Protein AF-A0A351KD72-F1 (afdb_monomer)

Radius of gyration: 19.81 Å; Cα contacts (8 Å, |Δi|>4): 279; chains: 1; bounding box: 41×51×51 Å

Sequence (195 aa):
MNIINYDEAKLPTLNAETLDMDKIVIEDNLIQIPFTDKLVSGLNMNDVNLLLNLKIIAVDSTVKVNKHIYFEVFYNDSPLHPLEFDLMKMSQDGMISESLEIKLSDSEYKFIKPLIESRFGFYDNILTIRSEVAQSMLNVIPYTILQKMHLHSEDMIYGRYRASWVNDDNSKCVLCKVDDINDKMSPTRIVTFGF

Secondary structure (DSSP, 8-state):
------TT--PPP-STTTB-GGG-EE-SSEEEEEBPHHHHTSHHHHHHHHHHHHT-S---S-----S-EEEEEEE-S-SS--EEEEEEEE-TTS-EEEEEE----HHHHHHHHHHHHHHH-SHHHHHHHHHHHHHHHHTTS-HHHHTTEEEEEEEEETTEEEEEEEETTSS-EEEEEES-TT-TTS-EEEEEE--

Solvent-accessible surface area (backbone atoms only — not comparable to full-atom values): 11453 Å² total; per-residue (Å²): 136,84,86,77,86,65,93,79,68,63,69,71,72,67,44,84,78,40,34,32,78,92,61,58,45,77,57,100,47,37,40,38,32,34,52,23,73,75,43,71,77,36,74,51,40,54,49,45,48,47,55,53,54,61,76,48,86,81,78,84,93,81,74,88,86,65,95,41,49,28,44,33,40,37,54,50,59,39,49,81,57,40,66,46,38,32,42,34,34,40,43,97,87,73,44,84,67,41,77,39,82,57,81,73,52,74,69,34,43,63,64,48,42,65,57,52,33,72,74,77,34,80,48,77,60,55,53,50,50,36,30,55,46,46,58,56,42,54,78,80,38,60,63,87,55,54,77,48,39,35,65,72,48,73,50,78,59,95,55,23,39,37,38,35,29,30,28,90,82,65,67,30,39,38,40,39,36,30,75,34,74,86,44,91,81,47,65,72,46,77,48,78,40,77,120

Nearest PDB structures (foldseek):
  9azz-assembly2_B  TM=3.566E-01  e=3.174E-02  Ehrlichia ruminantium str. Gardel
  9azz-assembly3_C  TM=3.804E-01  e=4.439E-02  Ehrlichia ruminantium str. Gardel
  9c89-assembly1_A  TM=3.185E-01  e=5.870E-02  Ehrlichia chaffeensis str. Arkansas
  6mly-assembly3_C  TM=2.085E-01  e=8.208E-02  Bacteroides eggerthii
  6w0p-assembly2_D  TM=3.264E-01  e=4.103E+00  gut metagenome

pLDDT: mean 74.48, std 16.39, range [23.89, 92.25]

Foldseek 3Di:
DDDDDPVPQDAPADAVQFWDPVPWDDDDFKIKTFTDPVVVPDPNVVSVVVVQCVVDPDDDPDDDDDRAWIWMWGQFQQLQPRTWIKIWGADPVRHTPTIDTDDHDPVSCVRCVVVCCVRPNPCVLRSVVSNVLLVLVVVPDPPVQSRQKGWPDWDADPQKIWTKIAGPVRQKIKIWIFPHSVDPPGDIDIDIGND

Mean predicted aligned error: 12.9 Å

Structure (mmCIF, N/CA/C/O backbone):
data_AF-A0A351KD72-F1
#
_entry.id   AF-A0A351KD72-F1
#
loop_
_atom_site.group_PDB
_atom_site.id
_atom_site.type_symbol
_atom_site.label_atom_id
_atom_site.label_alt_id
_atom_site.label_comp_id
_atom_site.label_asym_id
_atom_site.label_entity_id
_atom_site.label_seq_id
_atom_site.pdbx_PDB_ins_code
_atom_site.Cartn_x
_atom_site.Cartn_y
_atom_site.Cartn_z
_atom_site.occupancy
_atom_site.B_iso_or_equiv
_atom_site.auth_seq_id
_atom_site.auth_comp_id
_atom_site.auth_asym_id
_atom_site.auth_atom_id
_atom_site.pdbx_PDB_model_num
ATOM 1 N N . MET A 1 1 ? 6.111 21.998 -1.043 1.00 27.19 1 MET A N 1
ATOM 2 C CA . MET A 1 1 ? 5.497 21.121 -0.030 1.00 27.19 1 MET A CA 1
ATOM 3 C C . MET A 1 1 ? 6.411 21.149 1.179 1.00 27.19 1 MET A C 1
ATOM 5 O O . MET A 1 1 ? 7.530 20.667 1.076 1.00 27.19 1 MET A O 1
ATOM 9 N N . ASN A 1 2 ? 6.010 21.830 2.251 1.00 23.89 2 ASN A N 1
AT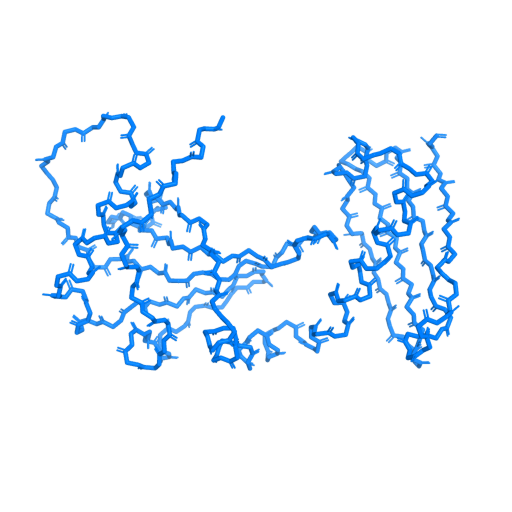OM 10 C CA . ASN A 1 2 ? 6.825 21.908 3.462 1.00 23.89 2 ASN A CA 1
ATOM 11 C C . ASN A 1 2 ? 6.419 20.746 4.363 1.00 23.89 2 ASN A C 1
ATOM 13 O O . ASN A 1 2 ? 5.306 20.727 4.879 1.00 23.89 2 ASN A O 1
ATOM 17 N N . ILE A 1 3 ? 7.305 19.763 4.491 1.00 29.41 3 ILE A N 1
ATOM 18 C CA . ILE A 1 3 ? 7.163 18.679 5.460 1.00 29.41 3 ILE A CA 1
ATOM 19 C C . ILE A 1 3 ? 7.462 19.296 6.827 1.00 29.41 3 ILE A C 1
ATOM 21 O O . ILE A 1 3 ? 8.591 19.714 7.081 1.00 29.41 3 ILE A O 1
ATOM 25 N N . ILE A 1 4 ? 6.446 19.421 7.677 1.00 36.66 4 ILE A N 1
ATOM 26 C CA . ILE A 1 4 ? 6.628 19.837 9.069 1.00 36.66 4 ILE A CA 1
ATOM 27 C C . ILE A 1 4 ? 6.817 18.555 9.882 1.00 36.66 4 ILE A C 1
ATOM 29 O O . ILE A 1 4 ? 5.873 17.784 10.036 1.00 36.66 4 ILE A O 1
ATOM 33 N N . ASN A 1 5 ? 8.036 18.310 10.370 1.00 33.91 5 ASN A N 1
ATOM 34 C CA . ASN A 1 5 ? 8.305 17.230 11.319 1.00 33.91 5 ASN A CA 1
ATOM 35 C C . ASN A 1 5 ? 7.775 17.647 12.694 1.00 33.91 5 ASN A C 1
ATOM 37 O O . ASN A 1 5 ? 8.336 18.534 13.337 1.00 33.91 5 ASN A O 1
ATOM 41 N N . TYR A 1 6 ? 6.685 17.024 13.133 1.00 48.47 6 TYR A N 1
ATOM 42 C CA . TYR A 1 6 ? 6.219 17.113 14.513 1.00 48.47 6 TYR A CA 1
ATOM 43 C C . TYR A 1 6 ? 6.859 15.981 15.320 1.00 48.47 6 TYR A C 1
ATOM 45 O O . TYR A 1 6 ? 6.278 14.912 15.465 1.00 48.47 6 TYR A O 1
ATOM 53 N N . ASP A 1 7 ? 8.057 16.223 15.855 1.00 41.25 7 ASP A N 1
ATOM 54 C CA . ASP A 1 7 ? 8.791 15.240 16.672 1.00 41.25 7 ASP A CA 1
ATOM 55 C C . ASP A 1 7 ? 8.113 14.948 18.036 1.00 41.25 7 ASP A C 1
ATOM 57 O O . ASP A 1 7 ? 8.513 14.023 18.741 1.00 41.25 7 ASP A O 1
ATOM 61 N N . GLU A 1 8 ? 7.067 15.696 18.418 1.00 45.66 8 GLU A N 1
ATOM 62 C CA . GLU A 1 8 ? 6.436 15.608 19.749 1.00 45.66 8 GLU A CA 1
ATOM 63 C C . GLU A 1 8 ? 4.950 15.209 19.753 1.00 45.66 8 GLU A C 1
ATOM 65 O O . GLU A 1 8 ? 4.403 14.909 20.817 1.00 45.66 8 GLU A O 1
ATOM 70 N N . ALA A 1 9 ? 4.276 15.167 18.600 1.00 51.69 9 ALA A N 1
ATOM 71 C CA . ALA A 1 9 ? 2.855 14.828 18.560 1.00 51.69 9 ALA A CA 1
ATOM 72 C C . ALA A 1 9 ? 2.662 13.307 18.483 1.00 51.69 9 ALA A C 1
ATOM 74 O O . ALA A 1 9 ? 3.069 12.655 17.521 1.00 51.69 9 ALA A O 1
ATOM 75 N N . LYS A 1 10 ? 2.034 12.724 19.510 1.00 57.12 10 LYS A N 1
ATOM 76 C CA . LYS A 1 10 ? 1.755 11.286 19.554 1.00 57.12 10 LYS A CA 1
ATOM 77 C C . LYS A 1 10 ? 0.418 10.993 18.893 1.00 57.12 10 LYS A C 1
ATOM 79 O O . LYS A 1 10 ? -0.635 11.235 19.476 1.00 57.12 10 LYS A O 1
ATOM 84 N N . LEU A 1 11 ? 0.473 10.421 17.694 1.00 66.19 11 LEU A N 1
ATOM 85 C CA . LEU A 1 11 ? -0.699 9.800 17.094 1.00 66.19 11 LEU A CA 1
ATOM 86 C C . LEU A 1 11 ? -1.177 8.631 17.979 1.00 66.19 11 LEU A C 1
ATOM 88 O O . LEU A 1 11 ? -0.354 7.937 18.588 1.00 66.19 11 LEU A O 1
ATOM 92 N N . PRO A 1 12 ? -2.496 8.407 18.085 1.00 71.00 12 PRO A N 1
ATOM 93 C CA . PRO A 1 12 ? -3.031 7.235 18.753 1.00 71.00 12 PRO A CA 1
ATOM 94 C C . PRO A 1 12 ? -2.568 5.976 18.022 1.00 71.00 12 PRO A C 1
ATOM 96 O O . PRO A 1 12 ? -2.655 5.899 16.800 1.00 71.00 12 PRO A O 1
ATOM 99 N N . THR A 1 13 ? -2.116 4.978 18.779 1.00 81.44 13 THR A N 1
ATOM 100 C CA . THR A 1 13 ? -1.733 3.689 18.202 1.00 81.44 13 THR A CA 1
ATOM 101 C C . THR A 1 13 ? -2.932 3.040 17.515 1.00 81.44 13 THR A C 1
ATOM 103 O O . THR A 1 13 ? -4.004 2.929 18.118 1.00 81.44 13 THR A O 1
ATOM 106 N N . LEU A 1 14 ? -2.755 2.581 16.279 1.00 85.19 14 LEU A N 1
ATOM 107 C CA . LEU A 1 14 ? -3.815 1.904 15.531 1.00 85.19 14 LEU A CA 1
ATOM 108 C C . LEU A 1 14 ? -4.005 0.467 16.038 1.00 85.19 14 LEU A C 1
ATOM 110 O O . LEU A 1 14 ? -3.101 -0.366 15.951 1.00 85.19 14 LEU A O 1
ATOM 114 N N . ASN A 1 15 ? -5.179 0.180 16.602 1.00 87.19 15 ASN A N 1
ATOM 115 C CA . ASN A 1 15 ? -5.568 -1.135 17.112 1.00 87.19 15 ASN A CA 1
ATOM 116 C C . ASN A 1 15 ? -7.104 -1.248 17.226 1.00 87.19 15 ASN A C 1
ATOM 118 O O . ASN A 1 15 ? -7.834 -0.307 16.921 1.00 87.19 15 ASN A O 1
ATOM 122 N N . ALA A 1 16 ? -7.601 -2.395 17.695 1.00 86.62 16 ALA A N 1
ATOM 123 C CA . ALA A 1 16 ? -9.038 -2.668 17.817 1.00 86.62 16 ALA A CA 1
ATOM 124 C C . ALA A 1 16 ? -9.776 -1.806 18.865 1.00 86.62 16 ALA A C 1
ATOM 126 O O . ALA A 1 16 ? -11.003 -1.796 18.891 1.00 86.62 16 ALA A O 1
ATOM 127 N N . GLU A 1 17 ? -9.064 -1.105 19.751 1.00 84.00 17 GLU A N 1
ATOM 128 C CA . GLU A 1 17 ? -9.674 -0.157 20.692 1.00 84.00 17 GLU A CA 1
ATOM 129 C C . GLU A 1 17 ? -9.818 1.241 20.078 1.00 84.00 17 GLU A C 1
ATOM 131 O O . GLU A 1 17 ? -10.726 1.995 20.448 1.00 84.00 17 GLU A O 1
ATOM 136 N N . THR A 1 18 ? -8.923 1.599 19.153 1.00 83.94 18 THR A N 1
ATOM 137 C CA . THR A 1 18 ? -8.865 2.931 18.539 1.00 83.94 18 THR A CA 1
ATOM 138 C C . THR A 1 18 ? -9.625 3.010 17.219 1.00 83.94 18 THR A C 1
ATOM 140 O O . THR A 1 18 ? -10.201 4.059 16.931 1.00 83.94 18 THR A O 1
ATOM 143 N N . LEU A 1 19 ? -9.714 1.908 16.472 1.00 87.38 19 LEU A N 1
ATOM 144 C CA . LEU A 1 19 ? -10.430 1.805 15.200 1.00 87.38 19 LEU A CA 1
ATOM 145 C C . LEU A 1 19 ? -11.728 0.998 15.334 1.00 87.38 19 LEU A C 1
ATOM 147 O O . LEU A 1 19 ? -11.756 -0.073 15.940 1.00 87.38 19 LEU A O 1
ATOM 151 N N . ASP A 1 20 ? -12.809 1.517 14.754 1.00 89.62 20 ASP A N 1
ATOM 152 C CA . ASP A 1 20 ? -14.124 0.877 14.709 1.00 89.62 20 ASP A CA 1
ATOM 153 C C . ASP A 1 20 ? -14.191 -0.074 13.504 1.00 89.62 20 ASP A C 1
ATOM 155 O O . ASP A 1 20 ? -14.637 0.273 12.407 1.00 89.62 20 ASP A O 1
ATOM 159 N N . MET A 1 21 ? -13.694 -1.293 13.726 1.00 89.06 21 MET A N 1
ATOM 160 C CA . MET A 1 21 ? -13.589 -2.344 12.708 1.00 89.06 21 MET A CA 1
ATOM 161 C C . MET A 1 21 ? -14.954 -2.865 12.220 1.00 89.06 21 MET A C 1
ATOM 163 O O . MET A 1 21 ? -15.012 -3.539 11.196 1.00 89.06 21 MET A O 1
ATOM 167 N N . ASP A 1 22 ? -16.052 -2.542 12.911 1.00 89.00 22 ASP A N 1
ATOM 168 C CA . ASP A 1 22 ? -17.406 -2.940 12.509 1.00 89.00 22 ASP A CA 1
ATOM 169 C C . ASP A 1 22 ? -18.015 -1.981 11.469 1.00 89.00 22 ASP A C 1
ATOM 171 O O . ASP A 1 22 ? -19.037 -2.292 10.854 1.00 89.00 22 ASP A O 1
ATOM 175 N N . LYS A 1 23 ? -17.398 -0.809 11.256 1.00 88.00 23 LYS A N 1
ATOM 176 C CA . LYS A 1 23 ? -17.881 0.245 10.345 1.00 88.00 23 LYS A CA 1
ATOM 177 C C . LYS A 1 23 ? -16.909 0.555 9.207 1.00 88.00 23 LYS A C 1
ATOM 179 O O . LYS A 1 23 ? -16.875 1.681 8.713 1.00 88.00 23 LYS A O 1
ATOM 184 N N . ILE A 1 24 ? -16.115 -0.431 8.804 1.00 89.50 24 ILE A N 1
ATOM 185 C CA . ILE A 1 24 ? -15.179 -0.287 7.688 1.00 89.50 24 ILE A CA 1
ATOM 186 C C . ILE A 1 24 ? -15.967 -0.034 6.399 1.00 89.50 24 ILE A C 1
ATOM 188 O O . ILE A 1 24 ? -16.906 -0.763 6.072 1.00 89.50 24 ILE A O 1
ATOM 192 N N . VAL A 1 25 ? -15.542 0.978 5.651 1.00 88.38 25 VAL A N 1
ATOM 193 C CA . VAL A 1 25 ? -15.979 1.233 4.280 1.00 88.38 25 VAL A CA 1
ATOM 194 C C . VAL A 1 25 ? -14.890 0.729 3.342 1.00 88.38 25 VAL A C 1
ATOM 196 O O . VAL A 1 25 ? -13.704 0.988 3.542 1.00 88.38 25 VAL A O 1
ATOM 199 N N . ILE A 1 26 ? -15.292 -0.043 2.340 1.00 85.38 26 ILE A N 1
ATOM 200 C CA . ILE A 1 26 ? -14.386 -0.682 1.391 1.00 85.38 26 ILE A CA 1
ATOM 201 C C . ILE A 1 26 ? -14.814 -0.295 -0.020 1.00 85.38 26 ILE A C 1
ATOM 203 O O . ILE A 1 26 ? -15.925 -0.620 -0.438 1.00 85.38 26 ILE A O 1
ATOM 207 N N . GLU A 1 27 ? -13.901 0.325 -0.758 1.00 83.06 27 GLU A N 1
ATOM 208 C CA . GLU A 1 27 ? -14.049 0.659 -2.177 1.00 83.06 27 GLU A CA 1
ATOM 209 C C . GLU A 1 27 ? -12.939 -0.016 -3.000 1.00 83.06 27 GLU A C 1
ATOM 211 O O . GLU A 1 27 ? -12.172 -0.824 -2.466 1.00 83.06 27 GLU A O 1
ATOM 216 N N . ASP A 1 28 ? -12.878 0.236 -4.312 1.00 74.44 28 ASP A N 1
ATOM 217 C CA . ASP A 1 28 ? -11.982 -0.450 -5.262 1.00 74.44 28 ASP A CA 1
ATOM 218 C C . ASP A 1 28 ? -10.503 -0.393 -4.864 1.00 74.44 28 ASP A C 1
ATOM 220 O O . ASP A 1 28 ? -9.818 -1.418 -4.879 1.00 74.44 28 ASP A O 1
ATOM 224 N N . ASN A 1 29 ? -10.041 0.775 -4.431 1.00 80.75 29 ASN A N 1
ATOM 225 C CA . ASN A 1 29 ? -8.655 1.046 -4.062 1.00 80.75 29 ASN A CA 1
ATOM 226 C C . ASN A 1 29 ? -8.513 1.679 -2.666 1.00 80.75 29 ASN A C 1
ATOM 228 O O . ASN A 1 29 ? -7.448 2.190 -2.331 1.00 80.75 29 ASN A O 1
ATOM 232 N N . LEU A 1 30 ? -9.572 1.651 -1.855 1.00 85.62 30 LEU A N 1
ATOM 233 C CA . LEU A 1 30 ? -9.627 2.320 -0.559 1.00 85.62 30 LEU A CA 1
ATOM 234 C C . LEU A 1 30 ? -10.216 1.395 0.507 1.00 85.62 30 LEU A C 1
ATOM 236 O O . LEU A 1 30 ? -11.258 0.764 0.317 1.00 85.62 30 LEU A O 1
ATOM 240 N N . ILE A 1 31 ? -9.551 1.361 1.656 1.00 88.81 31 ILE A N 1
ATOM 241 C CA . ILE A 1 31 ? -10.108 0.880 2.916 1.00 88.81 31 ILE A CA 1
ATOM 242 C C . ILE A 1 31 ? -10.183 2.082 3.847 1.00 88.81 31 ILE A C 1
ATOM 244 O O . ILE A 1 31 ? -9.154 2.653 4.191 1.00 88.81 31 ILE A O 1
ATOM 248 N N . GLN A 1 32 ? -11.381 2.436 4.286 1.00 89.88 32 GLN A N 1
ATOM 249 C CA . GLN A 1 32 ? -11.613 3.545 5.198 1.00 89.88 32 GLN A CA 1
ATOM 250 C C . GLN A 1 32 ? -12.177 3.006 6.516 1.00 89.88 32 GLN A C 1
ATOM 252 O O . GLN A 1 32 ? -13.189 2.304 6.543 1.00 89.88 32 GLN A O 1
ATOM 257 N N . ILE A 1 33 ? -11.512 3.326 7.626 1.00 90.56 33 ILE A N 1
ATOM 258 C CA . ILE A 1 33 ? -11.835 2.815 8.959 1.00 90.56 33 ILE A CA 1
ATOM 259 C C . ILE A 1 33 ? -12.071 3.993 9.908 1.00 90.56 33 ILE A C 1
ATOM 261 O O . ILE A 1 33 ? -11.141 4.755 10.179 1.00 90.56 33 ILE A O 1
ATOM 265 N N . PRO A 1 34 ? -13.289 4.178 10.437 1.00 88.12 34 PRO A N 1
ATOM 266 C CA . PRO A 1 34 ? -13.547 5.244 11.397 1.00 88.12 34 PRO A CA 1
ATOM 267 C C . PRO A 1 34 ? -12.858 4.973 12.739 1.00 88.12 34 PRO A C 1
ATOM 269 O O . PRO A 1 34 ? -12.701 3.827 13.161 1.00 88.12 34 PRO A O 1
ATOM 272 N N . PHE A 1 35 ? -12.491 6.036 13.455 1.00 84.19 35 PHE A N 1
ATOM 273 C CA . PHE A 1 35 ? -12.040 5.919 14.845 1.00 84.19 35 PHE A CA 1
ATOM 274 C C . PHE A 1 35 ? -13.216 5.683 15.804 1.00 84.19 35 PHE A C 1
ATOM 276 O O . PHE A 1 35 ? -14.328 6.167 15.583 1.00 84.19 35 PHE A O 1
ATOM 283 N N . THR A 1 36 ? -12.972 4.975 16.910 1.00 81.06 36 THR A N 1
ATOM 284 C CA . THR A 1 36 ? -14.008 4.721 17.923 1.00 81.06 36 THR A CA 1
ATOM 285 C C . THR A 1 36 ? -14.388 5.997 18.685 1.00 81.06 36 THR A C 1
ATOM 287 O O . THR A 1 36 ? -13.544 6.836 19.010 1.00 81.06 36 THR A O 1
ATOM 290 N N . ASP A 1 37 ? -15.661 6.112 19.083 1.00 70.50 37 ASP A N 1
ATOM 291 C CA . ASP A 1 37 ? -16.171 7.257 19.862 1.00 70.50 37 ASP A CA 1
ATOM 292 C C . ASP A 1 37 ? -15.405 7.483 21.183 1.00 70.50 37 ASP A C 1
ATOM 294 O O . ASP A 1 37 ? -15.310 8.612 21.672 1.00 70.50 37 ASP A O 1
ATOM 298 N N . LYS A 1 38 ? -14.831 6.416 21.763 1.00 63.69 38 LYS A N 1
ATOM 299 C CA . LYS A 1 38 ? -14.021 6.491 22.990 1.00 63.69 38 LYS A CA 1
ATOM 300 C C . LYS A 1 38 ? -12.779 7.348 22.780 1.00 63.69 38 LYS A C 1
ATOM 302 O O . LYS A 1 38 ? -12.459 8.173 23.635 1.00 63.69 38 LYS A O 1
ATOM 307 N N . LEU A 1 39 ? -12.117 7.189 21.636 1.00 62.88 39 LEU A N 1
ATOM 308 C CA . LEU A 1 39 ? -10.919 7.943 21.301 1.00 62.88 39 LEU A CA 1
ATOM 309 C C . LEU A 1 39 ? -11.243 9.402 20.952 1.00 62.88 39 LEU A C 1
ATOM 311 O O . LEU A 1 39 ? -10.531 10.307 21.382 1.00 62.88 39 LEU A O 1
ATOM 315 N N . VAL A 1 40 ? -12.359 9.631 20.246 1.00 56.94 40 VAL A N 1
ATOM 316 C CA . VAL A 1 40 ? -12.839 10.962 19.813 1.00 56.94 40 VAL A CA 1
ATOM 317 C C . VAL A 1 40 ? -13.086 11.916 20.993 1.00 56.94 40 VAL A C 1
ATOM 319 O O . VAL A 1 40 ? -13.042 13.131 20.827 1.00 56.94 40 VAL A O 1
ATOM 322 N N . SER A 1 41 ? -13.295 11.383 22.199 1.00 55.97 41 SER A N 1
ATOM 323 C CA . SER A 1 41 ? -13.491 12.170 23.426 1.00 55.97 41 SER A CA 1
ATOM 324 C C . SER A 1 41 ? -12.214 12.454 24.241 1.00 55.97 41 SER A C 1
ATOM 326 O O . SER A 1 41 ? -12.289 13.144 25.259 1.00 55.97 41 SER A O 1
ATOM 328 N N . GLY A 1 42 ? -11.052 11.928 23.829 1.00 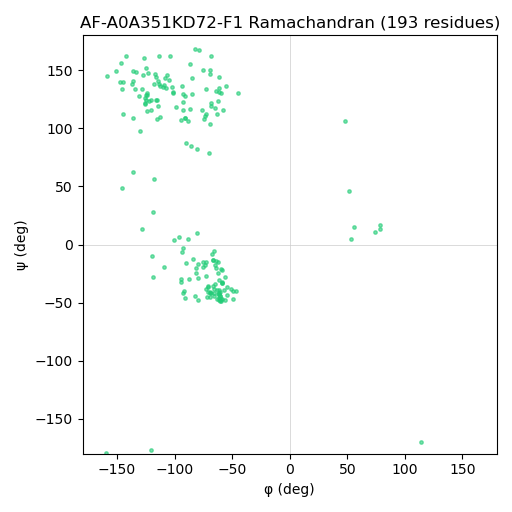57.47 42 GLY A N 1
ATOM 329 C CA . GLY A 1 42 ? -9.799 11.967 24.597 1.00 57.47 42 GLY A CA 1
ATOM 330 C C . GLY A 1 42 ? -8.754 12.981 24.105 1.00 57.47 42 GLY A C 1
ATOM 331 O O . GLY A 1 42 ? -8.774 13.415 22.956 1.00 57.47 42 GLY A O 1
ATOM 332 N N . LEU A 1 43 ? -7.784 13.306 24.975 1.00 52.97 43 LEU A N 1
ATOM 333 C CA . LEU A 1 43 ? -6.642 14.201 24.693 1.00 52.97 43 LEU A CA 1
ATOM 334 C C . LEU A 1 43 ? -5.879 13.828 23.407 1.00 52.97 43 LEU A C 1
ATOM 336 O O . LEU A 1 43 ? -5.533 14.716 22.639 1.00 52.97 43 LEU A O 1
ATOM 340 N N . ASN A 1 44 ? -5.709 12.534 23.122 1.00 59.19 44 ASN A N 1
ATOM 341 C CA . ASN A 1 44 ? -4.967 12.055 21.949 1.00 59.19 44 ASN A CA 1
ATOM 342 C C . ASN A 1 44 ? -5.589 12.504 20.614 1.00 59.19 44 ASN A C 1
ATOM 344 O O . ASN A 1 44 ? -4.873 12.723 19.642 1.00 59.19 44 ASN A O 1
ATOM 348 N N . MET A 1 45 ? -6.914 12.675 20.550 1.00 64.31 45 MET A N 1
ATOM 349 C CA . MET A 1 45 ? -7.575 13.166 19.336 1.00 64.31 45 MET A CA 1
ATOM 350 C C . MET A 1 45 ? -7.508 14.684 19.200 1.00 64.31 45 MET A C 1
ATOM 352 O O . MET A 1 45 ? -7.632 15.190 18.086 1.00 64.31 45 MET A O 1
ATOM 356 N N . ASN A 1 46 ? -7.272 15.422 20.288 1.00 64.56 46 ASN A N 1
ATOM 357 C CA . ASN A 1 46 ? -6.981 16.851 20.184 1.00 64.56 46 ASN A CA 1
ATOM 358 C C . ASN A 1 46 ? -5.644 17.072 19.473 1.00 64.56 46 ASN A C 1
ATOM 360 O O . ASN A 1 46 ? -5.567 17.962 18.635 1.00 64.56 46 ASN A O 1
ATOM 364 N N . ASP A 1 47 ? -4.647 16.224 19.731 1.00 64.19 47 ASP A N 1
ATOM 365 C CA . ASP A 1 47 ? -3.341 16.289 19.068 1.00 64.19 47 ASP A CA 1
ATOM 366 C C . ASP A 1 47 ? -3.431 15.891 17.587 1.00 64.19 47 ASP A C 1
ATOM 368 O O . ASP A 1 47 ? -2.871 16.572 16.732 1.00 64.19 47 ASP A O 1
ATOM 372 N N . VAL A 1 48 ? -4.205 14.851 17.248 1.00 67.06 48 VAL A N 1
ATOM 373 C CA . VAL A 1 48 ? -4.486 14.478 15.844 1.00 67.06 48 VAL A CA 1
ATOM 374 C C . VAL A 1 48 ? -5.215 15.599 15.106 1.00 67.06 48 VAL A C 1
ATOM 376 O O . VAL A 1 48 ? -4.828 15.965 13.998 1.00 67.06 48 VAL A O 1
ATOM 379 N N . ASN A 1 49 ? -6.249 16.183 15.721 1.00 67.69 49 ASN A N 1
ATOM 380 C CA . ASN A 1 49 ? -6.952 17.334 15.155 1.00 67.69 49 ASN A CA 1
ATOM 381 C C . ASN A 1 49 ? -6.017 18.531 14.996 1.00 67.69 49 ASN A C 1
ATOM 383 O O . ASN A 1 49 ? -6.074 19.211 13.978 1.00 67.69 49 ASN A O 1
ATOM 387 N N . LEU A 1 50 ? -5.163 18.793 15.985 1.00 65.31 50 LEU A N 1
ATOM 388 C CA . LEU A 1 50 ? -4.169 19.851 15.919 1.00 65.31 50 LEU A CA 1
ATOM 389 C C . LEU A 1 50 ? -3.228 19.609 14.734 1.00 65.31 50 LEU A C 1
ATOM 391 O O . LEU A 1 50 ? -3.067 20.511 13.928 1.00 65.31 50 LEU A O 1
ATOM 395 N N . LEU A 1 51 ? -2.687 18.401 14.561 1.00 63.50 51 LEU A N 1
ATOM 396 C CA . LEU A 1 51 ? -1.831 18.047 13.422 1.00 63.50 51 LEU A CA 1
ATOM 397 C C . LEU A 1 51 ? -2.532 18.209 12.066 1.00 63.50 51 LEU A C 1
ATOM 399 O O . LEU A 1 51 ? -1.965 18.812 11.154 1.00 63.50 51 LEU A O 1
ATOM 403 N N . LEU A 1 52 ? -3.765 17.712 11.937 1.00 65.88 52 LEU A N 1
ATOM 404 C CA . LEU A 1 52 ? -4.570 17.862 10.720 1.00 65.88 52 LEU A CA 1
ATOM 405 C C . LEU A 1 52 ? -4.853 19.340 10.419 1.00 65.88 52 LEU A C 1
ATOM 407 O O . LEU A 1 52 ? -4.700 19.781 9.283 1.00 65.88 52 LEU A O 1
ATOM 411 N N . ASN A 1 53 ? -5.177 20.126 11.448 1.00 61.69 53 ASN A N 1
ATOM 412 C CA . ASN A 1 53 ? -5.417 21.561 11.321 1.00 61.69 53 ASN A CA 1
ATOM 413 C C . ASN A 1 53 ? -4.118 22.360 11.089 1.00 61.69 53 ASN A C 1
ATOM 415 O O . ASN A 1 53 ? -4.163 23.415 10.475 1.00 61.69 53 ASN A O 1
ATOM 419 N N . LEU A 1 54 ? -2.950 21.897 11.543 1.00 53.91 54 LEU A N 1
ATOM 420 C CA . LEU A 1 54 ? -1.658 22.579 11.360 1.00 53.91 54 LEU A CA 1
ATOM 421 C C . LEU A 1 54 ? -1.090 22.449 9.943 1.00 53.91 54 LEU A C 1
ATOM 423 O O . LEU A 1 54 ? -0.219 23.232 9.563 1.00 53.91 54 LEU A O 1
ATOM 427 N N . LYS A 1 55 ? -1.612 21.528 9.122 1.00 50.25 55 LYS A N 1
ATOM 428 C CA . LYS A 1 55 ? -1.429 21.596 7.663 1.00 50.25 55 LYS A CA 1
ATOM 429 C C . LYS A 1 55 ? -2.118 22.823 7.033 1.00 50.25 55 LYS A C 1
ATOM 431 O O . LYS A 1 55 ? -1.903 23.088 5.851 1.00 50.25 55 LYS A O 1
ATOM 436 N N . ILE A 1 56 ? -2.876 23.613 7.804 1.00 40.59 56 ILE A N 1
ATOM 437 C CA . ILE A 1 56 ? -3.447 24.898 7.391 1.00 40.59 56 ILE A CA 1
ATOM 438 C C . ILE A 1 56 ? -2.492 26.043 7.772 1.00 40.59 56 ILE A C 1
ATOM 440 O O . ILE A 1 56 ? -2.307 26.379 8.941 1.00 40.59 56 ILE A O 1
ATOM 444 N N . ILE A 1 57 ? -1.962 26.737 6.760 1.00 3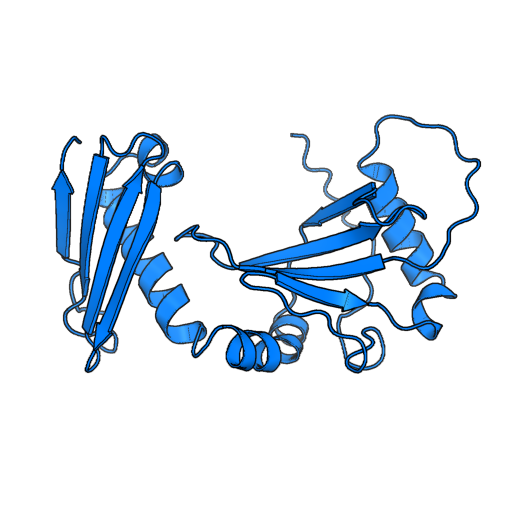4.66 57 ILE A N 1
ATOM 445 C CA . ILE A 1 57 ? -1.706 28.175 6.895 1.00 34.66 57 ILE A CA 1
ATOM 446 C C . ILE A 1 57 ? -3.088 28.843 6.942 1.00 34.66 57 ILE A C 1
ATOM 448 O O . ILE A 1 57 ? -3.756 28.940 5.921 1.00 34.66 57 ILE A O 1
ATOM 452 N N . ALA A 1 58 ? -3.490 29.242 8.154 1.00 34.97 58 ALA A N 1
ATOM 453 C CA . ALA A 1 58 ? -4.626 30.092 8.528 1.00 34.97 58 ALA A CA 1
ATOM 454 C C . ALA A 1 58 ? -6.017 29.804 7.917 1.00 34.97 58 ALA A C 1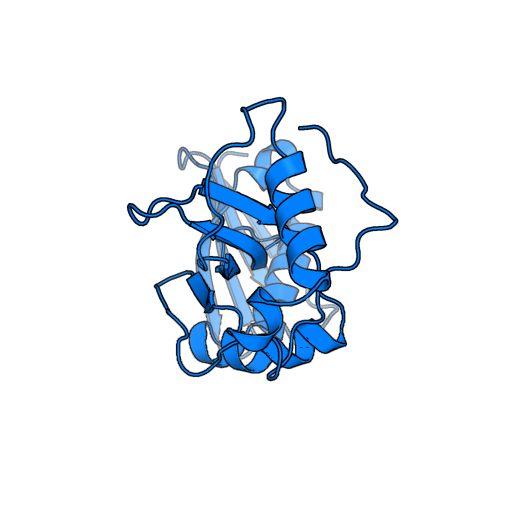
ATOM 456 O O . ALA A 1 58 ? -6.298 30.279 6.826 1.00 34.97 58 ALA A O 1
ATOM 457 N N . VAL A 1 59 ? -6.947 29.240 8.706 1.00 29.59 59 VAL A N 1
ATOM 458 C CA . VAL A 1 59 ? -8.344 29.726 8.752 1.00 29.59 59 VAL A CA 1
ATOM 459 C C . VAL A 1 59 ? -8.905 29.592 10.174 1.00 29.59 59 VAL A C 1
ATOM 461 O O . VAL A 1 59 ? -8.643 28.634 10.894 1.00 29.59 59 VAL A O 1
ATOM 464 N N . ASP A 1 60 ? -9.644 30.633 10.536 1.00 30.31 60 ASP A N 1
ATOM 465 C CA . ASP A 1 60 ? -10.274 30.998 11.797 1.00 30.31 60 ASP A CA 1
ATOM 466 C C . ASP A 1 60 ? -11.019 29.867 12.537 1.00 30.31 60 ASP A C 1
ATOM 468 O O . ASP A 1 60 ? -11.866 29.147 12.000 1.00 30.31 60 ASP A O 1
ATOM 472 N N . SER A 1 61 ? -10.706 29.748 13.823 1.00 39.91 61 SER A N 1
ATOM 473 C CA . SER A 1 61 ? -11.174 28.726 14.749 1.00 39.91 61 SER A CA 1
ATOM 474 C C . SER A 1 61 ? -12.573 29.044 15.282 1.00 39.91 61 SER A C 1
ATOM 476 O O . SER A 1 61 ? -12.709 29.550 16.394 1.00 39.91 61 SER A O 1
ATOM 478 N N . THR A 1 62 ? -13.628 28.719 14.532 1.00 34.06 62 THR A N 1
ATOM 479 C CA . THR A 1 62 ? -15.010 28.706 15.065 1.00 34.06 62 THR A CA 1
ATOM 480 C C . THR A 1 62 ? -15.893 27.615 14.444 1.00 34.06 62 THR A C 1
ATOM 482 O O . THR A 1 62 ? -17.033 27.860 14.061 1.00 34.06 62 THR A O 1
ATOM 485 N N . VAL A 1 63 ? -15.421 26.365 14.379 1.00 33.31 63 VAL A N 1
ATOM 486 C CA . VAL A 1 63 ? -16.284 25.229 14.000 1.00 33.31 63 VAL A CA 1
ATOM 487 C C . VAL A 1 63 ? -16.227 24.146 15.071 1.00 33.31 63 VAL A C 1
ATOM 489 O O . VAL A 1 63 ? -15.166 23.620 15.399 1.00 33.31 63 VAL A O 1
ATOM 492 N N . LYS A 1 64 ? -17.394 23.828 15.645 1.00 34.47 64 LYS A N 1
ATOM 493 C CA . LYS A 1 64 ? -17.570 22.701 16.569 1.00 34.47 64 LYS A CA 1
ATOM 494 C C . LYS A 1 64 ? -17.143 21.408 15.869 1.00 34.47 64 LYS A C 1
ATOM 496 O O . LYS A 1 64 ? -17.759 21.000 14.887 1.00 34.47 64 LYS A O 1
ATOM 501 N N . VAL A 1 65 ? -16.096 20.789 16.403 1.00 37.88 65 VAL A N 1
ATOM 502 C CA . VAL A 1 65 ? -15.484 19.546 15.927 1.00 37.88 65 VAL A CA 1
ATOM 503 C C . VAL A 1 65 ? -16.495 18.402 16.045 1.00 37.88 65 VAL A C 1
ATOM 505 O O . VAL A 1 65 ? -16.862 18.014 17.152 1.00 37.88 65 VAL A O 1
ATOM 508 N N . ASN A 1 66 ? -16.959 17.868 14.914 1.00 43.78 66 ASN A N 1
ATOM 509 C CA . ASN A 1 66 ? -17.789 16.665 14.867 1.00 43.78 66 ASN A CA 1
ATOM 510 C C . ASN A 1 66 ? -17.034 15.536 14.140 1.00 43.78 66 ASN A C 1
ATOM 512 O O . ASN A 1 66 ? -16.848 15.584 12.932 1.00 43.78 66 ASN A O 1
ATOM 516 N N . LYS A 1 67 ? -16.603 14.539 14.923 1.00 53.59 67 LYS A N 1
ATOM 517 C CA . LYS A 1 67 ? -16.761 13.077 14.741 1.00 53.59 67 LYS A CA 1
ATOM 518 C C . LYS A 1 67 ? -16.355 12.341 13.447 1.00 53.59 67 LYS A C 1
ATOM 520 O O . LYS A 1 67 ? -16.571 11.136 13.403 1.00 53.59 67 LYS A O 1
ATOM 525 N N . HIS A 1 68 ? -15.750 12.967 12.444 1.00 69.75 68 HIS A N 1
ATOM 526 C CA . HIS A 1 68 ? -15.504 12.306 11.149 1.00 69.75 68 HIS A CA 1
ATOM 527 C C . HIS A 1 68 ? -14.018 12.183 10.804 1.00 69.75 68 HIS A C 1
ATOM 529 O O . HIS A 1 68 ? -13.589 12.688 9.772 1.00 69.75 68 HIS A O 1
ATOM 535 N N . ILE A 1 69 ? -13.227 11.562 11.686 1.00 78.81 69 ILE A N 1
ATOM 536 C CA . ILE A 1 69 ? -11.838 11.199 11.370 1.00 78.81 69 ILE A CA 1
ATOM 537 C C . ILE A 1 69 ? -11.778 9.708 11.052 1.00 78.81 69 ILE A C 1
ATOM 539 O O . ILE A 1 69 ? -12.351 8.888 11.775 1.00 78.81 69 ILE A O 1
ATOM 543 N N . TYR A 1 70 ? -11.057 9.385 9.988 1.00 85.38 70 TYR A N 1
ATOM 544 C CA . TYR A 1 70 ? -10.877 8.054 9.444 1.00 85.38 70 TYR A CA 1
ATOM 545 C C . TYR A 1 70 ? -9.392 7.759 9.291 1.00 85.38 70 TYR A C 1
ATOM 547 O O . TYR A 1 70 ? -8.592 8.647 9.001 1.00 85.38 70 TYR A O 1
ATOM 555 N N . PHE A 1 71 ? -9.036 6.502 9.502 1.00 88.62 71 PHE A N 1
ATOM 556 C CA . PHE A 1 71 ? -7.798 5.934 9.008 1.00 88.62 71 PHE A CA 1
ATOM 557 C C . PHE A 1 71 ? -8.072 5.327 7.638 1.00 88.62 71 PHE A C 1
ATOM 559 O O . PHE A 1 71 ? -8.999 4.530 7.484 1.00 88.62 71 PHE A O 1
ATOM 566 N N . GLU A 1 72 ? -7.274 5.706 6.656 1.00 88.69 72 GLU A N 1
ATOM 567 C CA . GLU A 1 72 ? -7.417 5.267 5.281 1.00 88.69 72 GLU A CA 1
ATOM 568 C C . GLU A 1 72 ? -6.185 4.501 4.833 1.00 88.69 72 GLU A C 1
ATOM 570 O O . GLU A 1 72 ? -5.047 4.876 5.114 1.00 88.69 72 GLU A O 1
ATOM 575 N N . VAL A 1 73 ? -6.437 3.411 4.119 1.00 87.69 73 VAL A N 1
ATOM 576 C CA . VAL A 1 73 ? -5.431 2.695 3.354 1.00 87.69 73 VAL A CA 1
ATOM 577 C C . VAL A 1 73 ? -5.790 2.868 1.894 1.00 87.69 73 VAL A C 1
ATOM 579 O O . VAL A 1 73 ? -6.779 2.297 1.424 1.00 87.69 73 VAL A O 1
ATOM 582 N N . PHE A 1 74 ? -4.977 3.640 1.189 1.00 83.50 74 PHE A N 1
ATOM 583 C CA . PHE A 1 74 ? -5.064 3.757 -0.252 1.00 83.50 74 PHE A CA 1
ATOM 584 C C . PHE A 1 74 ? -4.130 2.747 -0.884 1.00 83.50 74 PHE A C 1
ATOM 586 O O . PHE A 1 74 ? -2.947 2.659 -0.556 1.00 83.50 74 PHE A O 1
ATOM 593 N N . TYR A 1 75 ? -4.678 1.995 -1.820 1.00 76.12 75 TYR A N 1
ATOM 594 C CA . TYR A 1 75 ? -3.892 1.257 -2.773 1.00 76.12 75 TYR A CA 1
ATOM 595 C C . TYR A 1 75 ? -3.712 2.120 -4.019 1.00 76.12 75 TYR A C 1
ATOM 597 O O . TYR A 1 75 ? -4.688 2.557 -4.632 1.00 76.12 75 TYR A O 1
ATOM 605 N N . ASN A 1 76 ? -2.464 2.381 -4.385 1.00 70.56 76 ASN A N 1
ATOM 606 C CA . ASN A 1 76 ? -2.141 3.113 -5.599 1.00 70.56 76 ASN A CA 1
ATOM 607 C C . ASN A 1 76 ? -1.412 2.189 -6.591 1.00 70.56 76 ASN A C 1
ATOM 609 O O . ASN A 1 76 ? -0.842 1.152 -6.240 1.00 70.56 76 ASN A O 1
ATOM 613 N N . ASP A 1 77 ? -1.397 2.604 -7.853 1.00 64.06 77 ASP A N 1
ATOM 614 C CA . ASP A 1 77 ? -0.632 1.922 -8.899 1.00 64.06 77 ASP A CA 1
ATOM 615 C C . ASP A 1 77 ? 0.855 2.317 -8.876 1.00 64.06 77 ASP A C 1
ATOM 617 O O . ASP A 1 77 ? 1.606 1.970 -9.796 1.00 64.06 77 ASP A O 1
ATOM 621 N N . SER A 1 78 ? 1.297 3.033 -7.826 1.00 66.19 78 SER A N 1
ATOM 622 C CA . SER A 1 78 ? 2.696 3.395 -7.651 1.00 66.19 78 SER A CA 1
ATOM 623 C C . SER A 1 78 ? 3.497 2.135 -7.347 1.00 66.19 78 SER A C 1
ATOM 625 O O . SER A 1 78 ? 3.283 1.448 -6.347 1.00 66.19 78 SER A O 1
ATOM 627 N N . PRO A 1 79 ? 4.497 1.832 -8.167 1.00 57.25 79 PRO A N 1
ATOM 628 C CA . PRO A 1 79 ? 5.277 0.620 -8.006 1.00 57.25 79 PRO A CA 1
ATOM 629 C C . PRO A 1 79 ? 6.274 0.674 -6.844 1.00 57.25 79 PRO A C 1
ATOM 631 O O . PRO A 1 79 ? 6.768 -0.360 -6.398 1.00 57.25 79 PRO A O 1
ATOM 634 N N . LEU A 1 80 ? 6.606 1.882 -6.385 1.00 57.09 80 LEU A N 1
ATOM 635 C CA . LEU A 1 80 ? 7.546 2.120 -5.290 1.00 57.09 80 LEU A CA 1
ATOM 636 C C . LEU A 1 80 ? 6.829 2.262 -3.946 1.00 57.09 80 LEU A C 1
ATOM 638 O O . LEU A 1 80 ? 7.380 1.859 -2.922 1.00 57.09 80 LEU A O 1
ATOM 642 N N . HIS A 1 81 ? 5.611 2.807 -3.962 1.00 62.28 81 HIS A N 1
ATOM 643 C CA . HIS A 1 81 ? 4.819 3.112 -2.770 1.00 62.28 81 HIS A CA 1
ATOM 644 C C . HIS A 1 81 ? 3.360 2.684 -2.958 1.00 62.28 81 HIS A C 1
ATOM 646 O O . HIS A 1 81 ? 2.489 3.538 -2.927 1.00 62.28 81 HIS A O 1
ATOM 652 N N . PRO A 1 82 ? 3.099 1.381 -3.151 1.00 68.06 82 PRO A N 1
ATOM 653 C CA . PRO A 1 82 ? 1.792 0.828 -3.535 1.00 68.06 82 PRO A CA 1
ATOM 654 C C . PRO A 1 82 ? 0.690 1.018 -2.485 1.00 68.06 82 PRO A C 1
ATOM 656 O O . PRO A 1 82 ? -0.489 0.832 -2.774 1.00 68.06 82 PRO A O 1
ATOM 659 N N . LEU A 1 83 ? 1.083 1.307 -1.243 1.00 77.31 83 LEU A N 1
ATOM 660 C CA . LEU A 1 83 ? 0.185 1.571 -0.133 1.00 77.31 83 LEU A CA 1
ATOM 661 C C . LEU A 1 83 ? 0.527 2.927 0.464 1.00 77.31 83 LEU A C 1
ATOM 663 O O . LEU A 1 83 ? 1.678 3.168 0.836 1.00 77.31 83 LEU A O 1
ATOM 667 N N . GLU A 1 84 ? -0.496 3.756 0.596 1.00 82.50 84 GLU A N 1
ATOM 668 C CA . GLU A 1 84 ? -0.464 5.016 1.327 1.00 82.50 84 GLU A CA 1
ATOM 669 C C . GLU A 1 84 ? -1.402 4.898 2.531 1.00 82.50 84 GLU A C 1
ATOM 671 O O . GLU A 1 84 ? -2.462 4.268 2.462 1.00 82.50 84 GLU A O 1
ATOM 676 N N . PHE A 1 85 ? -0.971 5.455 3.659 1.00 83.25 85 PHE A N 1
ATOM 677 C CA . PHE A 1 85 ? -1.691 5.392 4.923 1.00 83.25 85 PHE A CA 1
ATOM 678 C C . PHE A 1 85 ? -2.005 6.806 5.365 1.00 83.25 85 PHE A C 1
ATOM 680 O O . PHE A 1 85 ? -1.088 7.548 5.705 1.00 83.25 85 PHE A O 1
ATOM 687 N N . ASP A 1 86 ? -3.283 7.150 5.428 1.00 82.94 86 ASP A N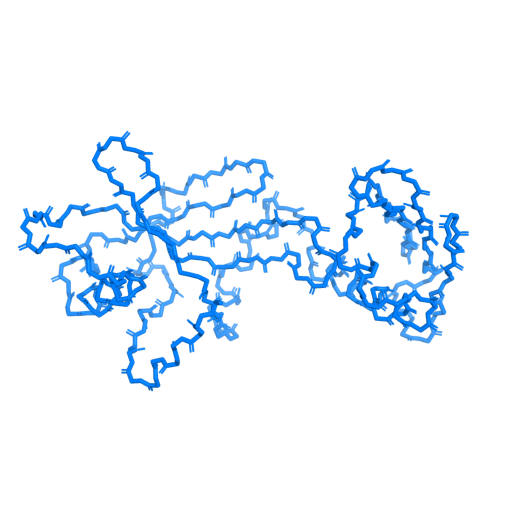 1
ATOM 688 C CA . ASP A 1 86 ? -3.714 8.515 5.689 1.00 82.94 86 ASP A CA 1
ATOM 689 C C . ASP A 1 86 ? -4.622 8.588 6.916 1.00 82.94 86 ASP A C 1
ATOM 691 O O . ASP A 1 86 ? -5.392 7.680 7.231 1.00 82.94 86 ASP A O 1
ATOM 695 N N . LEU A 1 87 ? -4.543 9.709 7.624 1.00 82.12 87 LEU A N 1
ATOM 696 C CA . LEU A 1 87 ? -5.600 10.163 8.513 1.00 82.12 87 LEU A CA 1
ATOM 697 C C . LEU A 1 87 ? -6.416 11.200 7.764 1.00 82.12 87 LEU A C 1
ATOM 699 O O . LEU A 1 87 ? -5.888 12.251 7.402 1.00 82.12 87 LEU A O 1
ATOM 703 N N . MET A 1 88 ? -7.695 10.920 7.564 1.00 79.69 88 MET A N 1
ATOM 704 C CA . MET A 1 88 ? -8.605 11.800 6.849 1.00 79.69 88 MET A CA 1
ATOM 705 C C . MET A 1 88 ? -9.656 12.363 7.790 1.00 79.69 88 MET A C 1
ATOM 707 O O . MET A 1 88 ? -10.247 11.637 8.584 1.00 79.69 88 MET A O 1
ATOM 711 N N . LYS A 1 89 ? -9.929 13.659 7.674 1.00 78.81 89 LYS A N 1
ATOM 712 C CA . LYS A 1 89 ? -11.067 14.316 8.309 1.00 78.81 89 LYS A CA 1
ATOM 713 C C . LYS A 1 89 ? -12.072 14.720 7.238 1.00 78.81 89 LYS A C 1
ATOM 715 O O . LYS A 1 89 ? -11.687 15.238 6.191 1.00 78.81 89 LYS A O 1
ATOM 720 N N . MET A 1 90 ? -13.351 14.466 7.503 1.00 70.94 90 MET A N 1
ATOM 721 C CA . MET A 1 90 ? -14.451 14.874 6.630 1.00 70.94 90 MET A CA 1
ATOM 722 C C . MET A 1 90 ? -15.229 16.047 7.221 1.00 70.94 90 MET A C 1
ATOM 724 O O . MET A 1 90 ? -15.433 16.147 8.438 1.00 70.94 90 MET A O 1
ATOM 728 N N . SER A 1 91 ? -15.722 16.912 6.343 1.00 67.88 91 SER A N 1
ATOM 729 C CA . SER A 1 91 ? -16.685 17.954 6.679 1.00 67.88 91 SER A CA 1
ATOM 730 C C . SER A 1 91 ? -18.109 17.393 6.801 1.00 67.88 91 SER A C 1
ATOM 732 O O . SER A 1 91 ? -18.412 16.261 6.428 1.00 67.88 91 SER A O 1
ATOM 734 N N . GLN A 1 92 ? -19.015 18.200 7.363 1.00 67.56 92 GLN A N 1
ATOM 735 C CA . GLN A 1 92 ? -20.407 17.801 7.634 1.00 67.56 92 GLN A CA 1
ATOM 736 C C . GLN A 1 92 ? -21.225 17.489 6.371 1.00 67.56 92 GLN A C 1
ATOM 738 O O . GLN A 1 92 ? -22.257 16.829 6.459 1.00 67.56 92 GLN A O 1
ATOM 743 N N . ASP A 1 93 ? -20.784 17.977 5.216 1.00 65.56 93 ASP A N 1
ATOM 744 C CA . ASP A 1 93 ? -21.357 17.714 3.894 1.00 65.56 93 ASP A CA 1
ATOM 745 C C . ASP A 1 93 ? -20.772 16.457 3.223 1.00 65.56 93 ASP A C 1
ATOM 747 O O . ASP A 1 93 ? -21.129 16.154 2.087 1.00 65.56 93 ASP A O 1
ATOM 751 N N . GLY A 1 94 ? -19.909 15.707 3.922 1.00 63.78 94 GLY A N 1
ATOM 752 C CA . GLY A 1 94 ? -19.316 14.464 3.427 1.00 63.78 94 GLY A CA 1
ATOM 753 C C . GLY A 1 94 ? -18.160 14.667 2.449 1.00 63.78 94 GLY A C 1
ATOM 754 O O . GLY A 1 94 ? -17.762 13.714 1.786 1.00 63.78 94 GLY A O 1
ATOM 755 N N . MET A 1 95 ? -17.619 15.882 2.345 1.00 66.38 95 MET A N 1
ATOM 756 C CA . MET A 1 95 ? -16.398 16.145 1.582 1.00 66.38 95 MET A CA 1
ATOM 757 C C . MET A 1 95 ? -15.151 15.918 2.442 1.00 66.38 95 MET A C 1
ATOM 759 O O . MET A 1 95 ? -15.191 16.013 3.670 1.00 66.38 95 MET A O 1
ATOM 763 N N . ILE A 1 96 ? -14.025 15.625 1.790 1.00 65.94 96 ILE A N 1
ATOM 764 C CA . ILE A 1 96 ? -12.720 15.567 2.455 1.00 65.94 96 ILE A CA 1
ATOM 765 C C . ILE A 1 96 ? -12.346 16.987 2.875 1.00 65.94 96 ILE A C 1
ATOM 767 O O . ILE A 1 96 ? -12.209 17.867 2.023 1.00 65.94 96 ILE A O 1
ATOM 771 N N . SER A 1 97 ? -12.178 17.213 4.177 1.00 67.88 97 SER A N 1
ATOM 772 C CA . SER A 1 97 ? -11.745 18.509 4.694 1.00 67.88 97 SER A CA 1
ATOM 773 C C . SER A 1 97 ? -10.229 18.571 4.857 1.00 67.88 97 SER A C 1
ATOM 775 O O . SER A 1 97 ? -9.627 19.572 4.477 1.00 67.88 97 SER A O 1
ATOM 777 N N . GLU A 1 98 ? -9.592 17.510 5.364 1.00 73.31 98 GLU A N 1
ATOM 778 C CA . GLU A 1 98 ? -8.136 17.447 5.555 1.00 73.31 98 GLU A CA 1
ATOM 779 C C . GLU A 1 98 ? -7.600 16.006 5.447 1.00 73.31 98 GLU A C 1
ATOM 781 O O . GLU A 1 98 ? -8.289 15.068 5.847 1.00 73.31 98 GLU A O 1
ATOM 786 N N . SER A 1 99 ? -6.350 15.829 4.988 1.00 73.75 99 SER A N 1
ATOM 787 C CA . SER A 1 99 ? -5.640 14.540 5.055 1.00 73.75 99 SER A CA 1
ATOM 788 C C . SER A 1 99 ? -4.176 14.652 5.510 1.00 73.75 99 SER A C 1
ATOM 790 O O . SER A 1 99 ? -3.465 15.647 5.279 1.00 73.75 99 SER A O 1
ATOM 792 N N . LEU A 1 100 ? -3.698 13.608 6.182 1.00 73.06 100 LEU A N 1
ATOM 793 C CA . LEU A 1 100 ? -2.329 13.466 6.662 1.00 73.06 100 LEU A CA 1
ATOM 794 C C . LEU A 1 100 ? -1.803 12.062 6.385 1.00 73.06 100 LEU A C 1
ATOM 7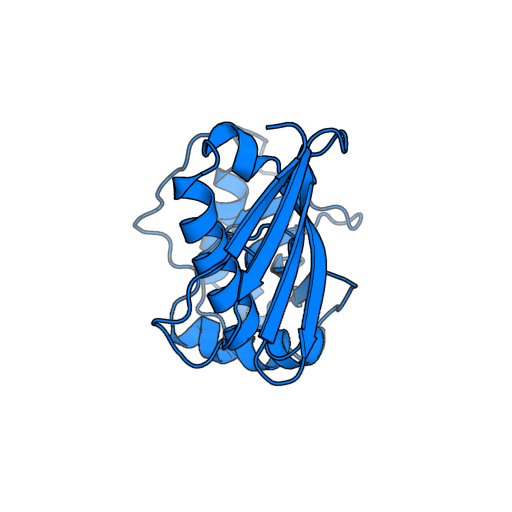96 O O . LEU A 1 100 ? -2.173 11.140 7.099 1.00 73.06 100 LEU A O 1
ATOM 800 N N . GLU A 1 101 ? -0.874 11.946 5.436 1.00 76.25 101 GLU A N 1
ATOM 801 C CA . GLU A 1 101 ? -0.055 10.743 5.277 1.00 76.25 101 GLU A CA 1
ATOM 802 C C . GLU A 1 101 ? 0.756 10.466 6.549 1.00 76.25 101 GLU A C 1
ATOM 804 O O . GLU A 1 101 ? 1.427 11.349 7.102 1.00 76.25 101 GLU A O 1
ATOM 809 N N . ILE A 1 102 ? 0.681 9.224 7.011 1.00 72.81 102 ILE A N 1
ATOM 810 C CA . ILE A 1 102 ? 1.340 8.703 8.200 1.00 72.81 102 ILE A CA 1
ATOM 811 C C . ILE A 1 102 ? 2.156 7.459 7.853 1.00 72.81 102 ILE A C 1
ATOM 813 O O . ILE A 1 102 ? 1.946 6.785 6.850 1.00 72.81 102 ILE A O 1
ATOM 817 N N . LYS A 1 103 ? 3.101 7.120 8.727 1.00 76.50 103 LYS A N 1
ATOM 818 C CA . LYS A 1 103 ? 3.808 5.840 8.671 1.00 76.50 103 LYS A CA 1
ATOM 819 C C . LYS A 1 103 ? 3.370 4.979 9.834 1.00 76.50 103 LYS A C 1
ATOM 821 O O . LYS A 1 103 ? 3.282 5.460 10.960 1.00 76.50 103 LYS A O 1
ATOM 826 N N . LEU A 1 104 ? 3.142 3.706 9.548 1.00 77.88 104 LEU A N 1
ATOM 827 C CA . LEU A 1 104 ? 2.796 2.726 10.564 1.00 77.88 104 LEU A CA 1
ATOM 828 C C . LEU A 1 104 ? 4.056 2.158 11.210 1.00 77.88 104 LEU A C 1
ATOM 830 O O . LEU A 1 104 ? 5.058 1.902 10.538 1.00 77.88 104 LEU A O 1
ATOM 834 N N . SER A 1 105 ? 3.984 1.907 12.514 1.00 79.81 105 SER A N 1
ATOM 835 C CA . SER A 1 105 ? 4.918 0.994 13.175 1.00 79.81 105 SER A CA 1
ATOM 836 C C . SER A 1 105 ? 4.683 -0.454 12.727 1.00 79.81 105 SER A C 1
ATOM 838 O O . SER A 1 105 ? 3.597 -0.812 12.265 1.00 79.81 105 SER A O 1
ATOM 840 N N . ASP A 1 106 ? 5.664 -1.334 12.947 1.00 80.00 106 ASP A N 1
ATOM 841 C CA . ASP A 1 106 ? 5.543 -2.767 12.628 1.00 80.00 106 ASP A CA 1
ATOM 842 C C . ASP A 1 106 ? 4.316 -3.429 13.274 1.00 80.00 106 ASP A C 1
ATOM 844 O O . ASP A 1 106 ? 3.698 -4.320 12.689 1.00 80.00 106 ASP A O 1
ATOM 848 N N . SER A 1 107 ? 3.969 -3.029 14.501 1.00 84.75 107 SER A N 1
ATOM 849 C CA . SER A 1 107 ? 2.795 -3.544 15.212 1.00 84.75 107 SER A CA 1
ATOM 850 C C . SER A 1 107 ? 1.485 -3.094 14.577 1.00 84.75 107 SER A C 1
ATOM 852 O O . SER A 1 107 ? 0.569 -3.903 14.449 1.00 84.75 107 SER A O 1
ATOM 854 N N . GLU A 1 108 ? 1.403 -1.833 14.156 1.00 85.88 108 GLU A N 1
ATOM 855 C CA . GLU A 1 108 ? 0.210 -1.273 13.512 1.00 85.88 108 GLU A CA 1
ATOM 856 C C . GLU A 1 108 ? 0.032 -1.853 12.111 1.00 85.88 108 GLU A C 1
ATOM 858 O O . GLU A 1 108 ? -1.072 -2.256 11.745 1.00 85.88 108 GLU A O 1
ATOM 863 N N . TYR A 1 109 ? 1.129 -2.009 11.361 1.00 86.81 109 TYR A N 1
ATOM 864 C CA . TYR A 1 109 ? 1.091 -2.690 10.072 1.00 86.81 109 TYR A CA 1
ATOM 865 C C . TYR A 1 109 ? 0.613 -4.135 10.229 1.00 86.81 109 TYR A C 1
ATOM 867 O O . TYR A 1 109 ? -0.320 -4.545 9.547 1.00 86.81 109 TYR A O 1
ATOM 875 N N . LYS A 1 110 ? 1.170 -4.905 11.176 1.00 88.44 110 LYS A N 1
ATOM 876 C CA . LYS A 1 110 ? 0.715 -6.284 11.448 1.00 88.44 110 LYS A CA 1
ATOM 877 C C . LYS A 1 110 ? -0.759 -6.364 11.834 1.00 88.44 110 LYS A C 1
ATOM 879 O O . LYS A 1 110 ? -1.397 -7.365 11.521 1.00 88.44 110 LYS A O 1
ATOM 884 N N . PHE A 1 111 ? -1.277 -5.348 12.518 1.00 90.75 111 PHE A N 1
ATOM 885 C CA . PHE A 1 111 ? -2.683 -5.278 12.897 1.00 90.75 111 PHE A CA 1
ATOM 886 C C . PHE A 1 111 ? -3.601 -5.057 11.684 1.00 90.75 111 PHE A C 1
ATOM 888 O O . PHE A 1 111 ? -4.598 -5.761 11.547 1.00 90.75 111 PHE A O 1
ATOM 895 N N . ILE A 1 112 ? -3.250 -4.131 10.786 1.00 89.75 112 ILE A N 1
ATOM 896 C CA . ILE A 1 112 ? -4.058 -3.790 9.601 1.00 89.75 112 ILE A CA 1
ATOM 897 C C . ILE A 1 112 ? -3.850 -4.776 8.441 1.00 89.75 112 ILE A C 1
ATOM 899 O O . ILE A 1 112 ? -4.740 -4.967 7.611 1.00 89.75 112 ILE A O 1
ATOM 903 N N . LYS A 1 113 ? -2.701 -5.453 8.395 1.00 86.62 113 LYS A N 1
ATOM 904 C CA . LYS A 1 113 ? -2.296 -6.350 7.309 1.00 86.62 113 LYS A CA 1
ATOM 905 C C . LYS A 1 113 ? -3.360 -7.382 6.898 1.00 86.62 113 LYS A C 1
ATOM 907 O O . LYS A 1 113 ? -3.602 -7.477 5.700 1.00 86.62 113 LYS A O 1
ATOM 912 N N . PRO A 1 114 ? -4.042 -8.113 7.801 1.00 87.44 114 PRO A N 1
ATOM 913 C CA . PRO A 1 114 ? -5.072 -9.069 7.387 1.00 87.44 114 PRO A CA 1
ATOM 914 C C . PRO A 1 114 ? -6.214 -8.422 6.593 1.00 87.44 114 PRO A C 1
ATOM 916 O O . PRO A 1 114 ? -6.772 -9.041 5.688 1.00 87.44 114 PRO A O 1
ATOM 919 N N . LEU A 1 115 ? -6.550 -7.166 6.902 1.00 88.06 115 LEU A N 1
ATOM 920 C CA . LEU A 1 115 ? -7.580 -6.420 6.189 1.00 88.06 115 LEU A CA 1
ATOM 921 C C . LEU A 1 115 ? -7.105 -6.032 4.783 1.00 88.06 115 LEU A C 1
ATOM 923 O O . LEU A 1 115 ? -7.826 -6.275 3.818 1.00 88.06 115 LEU A O 1
ATOM 927 N N . ILE A 1 116 ? -5.867 -5.539 4.661 1.00 85.62 116 ILE A N 1
ATOM 928 C CA . ILE A 1 116 ? -5.206 -5.279 3.368 1.00 85.62 116 ILE A CA 1
ATOM 929 C C . ILE A 1 116 ? -5.187 -6.558 2.528 1.00 85.62 116 ILE A C 1
ATOM 931 O O . ILE A 1 116 ? -5.592 -6.543 1.370 1.00 85.62 116 ILE A O 1
ATOM 935 N N . GLU A 1 117 ? -4.779 -7.678 3.125 1.00 79.75 117 GLU A N 1
ATOM 936 C CA . GLU A 1 117 ? -4.670 -8.955 2.424 1.00 79.75 117 GLU A CA 1
ATOM 937 C C . GLU A 1 117 ? -6.028 -9.490 1.968 1.00 79.75 117 GLU A C 1
ATOM 939 O O . GLU A 1 117 ? -6.164 -9.976 0.847 1.00 79.75 117 GLU A O 1
ATOM 944 N N . SER A 1 118 ? -7.051 -9.383 2.818 1.00 80.75 118 SER A N 1
ATOM 945 C CA . SER A 1 118 ? -8.405 -9.816 2.463 1.00 80.75 118 SER A CA 1
ATOM 946 C C . SER A 1 118 ? -9.022 -8.968 1.355 1.00 80.75 118 SER A C 1
ATOM 948 O O . SER A 1 118 ? -9.754 -9.496 0.517 1.00 80.75 118 SER A O 1
ATOM 950 N N . ARG A 1 119 ? -8.732 -7.662 1.339 1.00 82.31 119 ARG A N 1
ATOM 951 C CA . ARG A 1 119 ? -9.323 -6.743 0.373 1.00 82.31 119 ARG A CA 1
ATOM 952 C C . ARG A 1 119 ? -8.596 -6.767 -0.957 1.00 82.31 119 ARG A C 1
ATOM 954 O O . ARG A 1 119 ? -9.229 -6.743 -2.016 1.00 82.31 119 ARG A O 1
ATOM 961 N N . PHE A 1 120 ? -7.280 -6.749 -0.891 1.00 75.44 120 PHE A N 1
ATOM 962 C CA . PHE A 1 120 ? -6.476 -6.519 -2.062 1.00 75.44 120 PHE A CA 1
ATOM 963 C C . PHE A 1 120 ? -5.720 -7.778 -2.537 1.00 75.44 120 PHE A C 1
ATOM 965 O O . PHE A 1 120 ? -5.395 -7.885 -3.715 1.00 75.44 120 PHE A O 1
ATOM 972 N N . GLY A 1 121 ? -5.528 -8.792 -1.686 1.00 68.69 121 GLY A N 1
ATOM 973 C CA . GLY A 1 121 ? -4.877 -10.071 -2.018 1.00 68.69 121 GLY A CA 1
ATOM 974 C C . GLY A 1 121 ? -3.546 -10.283 -1.285 1.00 68.69 121 GLY A C 1
ATOM 975 O O . GLY A 1 121 ? -3.199 -9.535 -0.381 1.00 68.69 121 GLY A O 1
ATOM 976 N N . PHE A 1 122 ? -2.759 -11.302 -1.659 1.00 61.00 122 PHE A N 1
ATOM 977 C CA . PHE A 1 122 ? -1.453 -11.596 -1.035 1.00 61.00 122 PHE A CA 1
ATOM 978 C C . PHE A 1 122 ? -0.394 -10.531 -1.383 1.00 61.00 122 PHE A C 1
ATOM 980 O O . PHE A 1 122 ? 0.456 -10.714 -2.256 1.00 61.00 122 PHE A O 1
ATOM 987 N N . TYR A 1 123 ? -0.477 -9.400 -0.687 1.00 55.50 123 TYR A N 1
ATOM 988 C CA . TYR A 1 123 ? 0.241 -8.165 -0.983 1.00 55.50 123 TYR A CA 1
ATOM 989 C C . TYR A 1 123 ? 1.737 -8.241 -0.690 1.00 55.50 123 TYR A C 1
ATOM 991 O O . TYR A 1 123 ? 2.536 -7.732 -1.469 1.00 55.50 123 TYR A O 1
ATOM 999 N N . ASP A 1 124 ? 2.146 -8.938 0.369 1.00 54.72 124 ASP A N 1
ATOM 1000 C CA . ASP A 1 124 ? 3.556 -8.959 0.772 1.00 54.72 124 ASP A CA 1
ATOM 1001 C C . ASP A 1 124 ? 4.493 -9.494 -0.327 1.00 54.72 124 ASP A C 1
ATOM 1003 O O . ASP A 1 124 ? 5.613 -9.016 -0.445 1.00 54.72 124 ASP A O 1
ATOM 1007 N N . ASN A 1 125 ? 4.054 -10.433 -1.176 1.00 66.06 125 ASN A N 1
ATOM 1008 C CA . ASN A 1 125 ? 4.902 -10.913 -2.271 1.00 66.06 125 ASN A CA 1
ATOM 1009 C C . ASN A 1 125 ? 4.895 -9.927 -3.447 1.00 66.06 125 ASN A C 1
ATOM 1011 O O . ASN A 1 125 ? 5.944 -9.527 -3.941 1.00 66.06 125 ASN A O 1
ATOM 1015 N N . ILE A 1 126 ? 3.713 -9.471 -3.872 1.00 72.88 126 ILE A N 1
ATOM 1016 C CA . ILE A 1 126 ? 3.594 -8.645 -5.078 1.00 72.88 126 ILE A CA 1
ATOM 1017 C C . ILE A 1 126 ? 4.152 -7.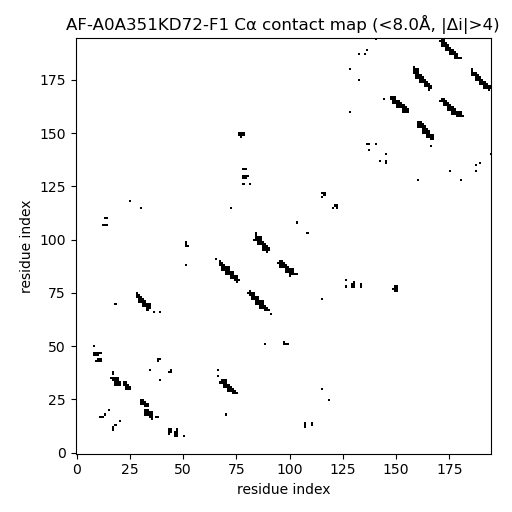234 -4.892 1.00 72.88 126 ILE A C 1
ATOM 1019 O O . ILE A 1 126 ? 4.785 -6.716 -5.806 1.00 72.88 126 ILE A O 1
ATOM 1023 N N . LEU A 1 127 ? 3.998 -6.634 -3.709 1.00 70.56 127 LEU A N 1
ATOM 1024 C CA . LEU A 1 127 ? 4.558 -5.315 -3.417 1.00 70.56 127 LEU A CA 1
ATOM 1025 C C . LEU A 1 127 ? 6.082 -5.363 -3.334 1.00 70.56 127 LEU A C 1
ATOM 1027 O O . LEU A 1 127 ? 6.754 -4.488 -3.879 1.00 70.56 127 LEU A O 1
ATOM 1031 N N . THR A 1 128 ? 6.634 -6.402 -2.700 1.00 76.25 128 THR A N 1
ATOM 1032 C CA . THR A 1 128 ? 8.082 -6.623 -2.675 1.00 76.25 128 THR A CA 1
ATOM 1033 C C . THR A 1 128 ? 8.615 -6.834 -4.086 1.00 76.25 128 THR A C 1
ATOM 1035 O O . THR A 1 128 ? 9.538 -6.125 -4.480 1.00 76.25 128 THR A O 1
ATOM 1038 N N . ILE A 1 129 ? 7.982 -7.696 -4.890 1.00 81.62 129 ILE A N 1
ATOM 1039 C CA . ILE A 1 129 ? 8.381 -7.911 -6.286 1.00 81.62 129 ILE A CA 1
ATOM 1040 C C . ILE A 1 129 ? 8.302 -6.610 -7.086 1.00 81.62 129 ILE A C 1
ATOM 1042 O O . ILE A 1 129 ? 9.245 -6.274 -7.796 1.00 81.62 129 ILE A O 1
ATOM 1046 N N . ARG A 1 130 ? 7.210 -5.845 -6.981 1.00 82.69 130 ARG A N 1
ATOM 1047 C CA . ARG A 1 130 ? 7.059 -4.562 -7.686 1.00 82.69 130 ARG A CA 1
ATOM 1048 C C . ARG A 1 130 ? 8.132 -3.562 -7.292 1.00 82.69 130 ARG A C 1
ATOM 1050 O O . ARG A 1 130 ? 8.704 -2.937 -8.180 1.00 82.69 130 ARG A O 1
ATOM 1057 N N . SER A 1 131 ? 8.430 -3.448 -5.999 1.00 80.62 131 SER A N 1
ATOM 1058 C CA . SER A 1 131 ? 9.476 -2.559 -5.496 1.00 80.62 131 SER A CA 1
ATOM 1059 C C . SER A 1 131 ? 10.853 -2.982 -6.015 1.00 80.62 131 SER A C 1
ATOM 1061 O O . SER A 1 131 ? 11.580 -2.163 -6.572 1.00 80.62 131 SER A O 1
ATOM 1063 N N . GLU A 1 132 ? 11.194 -4.271 -5.946 1.00 83.25 132 GLU A N 1
ATOM 1064 C CA . GLU A 1 132 ? 12.451 -4.820 -6.477 1.00 83.25 132 GLU A CA 1
ATOM 1065 C C . GLU A 1 132 ? 12.572 -4.630 -7.999 1.00 83.25 132 GLU A C 1
ATOM 1067 O O . GLU A 1 132 ? 13.634 -4.279 -8.528 1.00 83.25 132 GLU A O 1
ATOM 1072 N N . VAL A 1 133 ? 11.463 -4.795 -8.716 1.00 87.62 133 VAL A N 1
ATOM 1073 C CA . VAL A 1 133 ? 11.360 -4.533 -10.152 1.00 87.62 133 VAL A CA 1
ATOM 1074 C C . VAL A 1 133 ? 11.536 -3.043 -10.449 1.00 87.62 133 VAL A C 1
ATOM 1076 O O . VAL A 1 133 ? 12.297 -2.705 -11.354 1.00 87.62 133 VAL A O 1
ATOM 1079 N N . ALA A 1 134 ? 10.908 -2.149 -9.682 1.00 85.50 134 ALA A N 1
ATOM 1080 C CA . ALA A 1 134 ? 11.060 -0.700 -9.815 1.00 85.50 134 ALA A CA 1
ATOM 1081 C C . ALA A 1 134 ? 12.516 -0.270 -9.588 1.00 85.50 134 ALA A C 1
ATOM 1083 O O . ALA A 1 134 ? 13.076 0.495 -10.374 1.00 85.50 134 ALA A O 1
ATOM 1084 N N . GLN A 1 135 ? 13.160 -0.818 -8.554 1.00 83.81 135 GLN A N 1
ATOM 1085 C CA . GLN A 1 135 ? 14.583 -0.603 -8.287 1.00 83.81 135 GLN A CA 1
ATOM 1086 C C . GLN A 1 135 ? 15.448 -1.106 -9.445 1.00 83.81 135 GLN A C 1
ATOM 1088 O O . GLN A 1 135 ? 16.382 -0.431 -9.872 1.00 83.81 135 GLN A O 1
ATOM 1093 N N . SER A 1 136 ? 15.101 -2.257 -10.023 1.00 87.38 136 SER A N 1
ATOM 1094 C CA . SER A 1 136 ? 15.781 -2.772 -11.213 1.00 87.38 136 SER A CA 1
ATOM 1095 C C . SER A 1 136 ? 15.606 -1.836 -12.417 1.00 87.38 136 SER A C 1
ATOM 1097 O O . SER A 1 136 ? 16.560 -1.624 -13.168 1.00 87.38 136 SER A O 1
ATOM 1099 N N . MET A 1 137 ? 14.419 -1.241 -12.592 1.00 87.88 137 MET A N 1
ATOM 1100 C CA . MET A 1 137 ? 14.128 -0.278 -13.662 1.00 87.88 137 MET A CA 1
ATOM 1101 C C . MET A 1 137 ? 14.943 1.005 -13.540 1.00 87.88 137 MET A C 1
ATOM 1103 O O . MET A 1 137 ? 15.348 1.537 -14.571 1.00 87.88 137 MET A O 1
ATOM 1107 N N . LEU A 1 138 ? 15.250 1.469 -12.323 1.00 85.75 138 LEU A N 1
ATOM 1108 C CA . LEU A 1 138 ? 16.088 2.657 -12.107 1.00 85.75 138 LEU A CA 1
ATOM 1109 C C . LEU A 1 138 ? 17.501 2.526 -12.693 1.00 85.75 138 LEU A C 1
ATOM 1111 O O . LEU A 1 138 ? 18.132 3.538 -12.990 1.00 85.75 138 LEU A O 1
ATOM 1115 N N . ASN A 1 139 ? 17.983 1.301 -12.926 1.00 85.88 139 ASN A N 1
ATOM 1116 C CA . ASN A 1 139 ? 19.263 1.072 -13.602 1.00 85.88 139 ASN A CA 1
ATOM 1117 C C . ASN A 1 139 ? 19.213 1.351 -15.114 1.00 85.88 139 ASN A C 1
ATOM 1119 O O . ASN A 1 139 ? 20.257 1.482 -15.749 1.00 85.88 139 ASN A O 1
ATOM 1123 N N . VAL A 1 140 ? 18.015 1.399 -15.702 1.00 86.94 140 VAL A N 1
ATOM 1124 C CA . VAL A 1 140 ? 17.797 1.518 -17.155 1.00 86.94 140 VAL A CA 1
ATOM 1125 C C . VAL A 1 140 ? 17.034 2.798 -17.503 1.00 86.94 140 VAL A C 1
ATOM 1127 O O . VAL A 1 140 ? 17.191 3.345 -18.591 1.00 86.94 140 VAL A O 1
ATOM 1130 N N . ILE A 1 141 ? 16.213 3.293 -16.577 1.00 86.06 141 ILE A N 1
ATOM 1131 C CA . ILE A 1 141 ? 15.269 4.385 -16.788 1.00 86.06 141 ILE A CA 1
ATOM 1132 C C . ILE A 1 141 ? 15.540 5.490 -15.763 1.00 86.06 141 ILE A C 1
ATOM 1134 O O . ILE A 1 141 ? 15.544 5.217 -14.562 1.00 86.06 141 ILE A O 1
ATOM 1138 N N . PRO A 1 142 ? 15.695 6.754 -16.197 1.00 86.62 142 PRO A N 1
ATOM 1139 C CA . PRO A 1 142 ? 15.812 7.880 -15.281 1.00 86.62 142 PRO A CA 1
ATOM 1140 C C . PRO A 1 142 ? 14.626 7.964 -14.316 1.00 86.62 142 PRO A C 1
ATOM 1142 O O . PRO A 1 142 ? 13.468 7.901 -14.736 1.00 86.62 142 PRO A O 1
ATOM 1145 N N . TYR A 1 143 ? 14.915 8.218 -13.037 1.00 84.19 143 TYR A N 1
ATOM 1146 C CA . TYR A 1 143 ? 13.906 8.389 -11.984 1.00 84.19 143 TYR A CA 1
ATOM 1147 C C . TYR A 1 143 ? 12.788 9.368 -12.379 1.00 84.19 143 TYR A C 1
ATOM 1149 O O . TYR A 1 143 ? 11.611 9.114 -12.141 1.00 84.19 143 TYR A O 1
ATOM 1157 N N . THR A 1 144 ? 13.144 10.462 -13.059 1.00 85.69 144 THR A N 1
ATOM 1158 C CA . THR A 1 144 ? 12.197 11.500 -13.493 1.00 85.69 144 THR A CA 1
ATOM 1159 C C . THR A 1 144 ? 11.140 11.012 -14.478 1.00 85.69 144 THR A C 1
ATOM 1161 O O . THR A 1 144 ? 10.074 11.627 -14.567 1.00 85.69 144 THR A O 1
ATOM 1164 N N . ILE A 1 145 ? 11.438 9.940 -15.217 1.00 83.38 145 ILE A N 1
ATOM 1165 C CA . ILE A 1 145 ? 10.501 9.261 -16.110 1.00 83.38 145 ILE A CA 1
ATOM 1166 C C . ILE A 1 145 ? 9.781 8.156 -15.342 1.00 83.38 145 ILE A C 1
ATOM 1168 O O . ILE A 1 145 ? 8.562 8.084 -15.433 1.00 83.38 145 ILE A O 1
ATOM 1172 N N . LEU A 1 146 ? 10.508 7.347 -14.561 1.00 83.88 146 LEU A N 1
ATOM 1173 C CA . LEU A 1 146 ? 9.931 6.222 -13.821 1.00 83.88 146 LEU A CA 1
ATOM 1174 C C . LEU A 1 146 ? 8.803 6.655 -12.872 1.00 83.88 146 LEU A C 1
ATOM 1176 O O . LEU A 1 146 ? 7.785 5.983 -12.809 1.00 83.88 146 LEU A O 1
ATOM 1180 N N . GLN A 1 147 ? 8.939 7.807 -12.208 1.00 82.44 147 GLN A N 1
ATOM 1181 C CA . GLN A 1 147 ? 7.900 8.361 -11.323 1.00 82.44 147 GLN A CA 1
ATOM 1182 C C . GLN A 1 147 ? 6.592 8.751 -12.040 1.00 82.44 147 GLN A C 1
ATOM 1184 O O . GLN A 1 147 ? 5.605 9.043 -11.380 1.00 82.44 147 GLN A O 1
ATOM 1189 N N . LYS A 1 148 ? 6.600 8.831 -13.377 1.00 85.50 148 LYS A N 1
ATOM 1190 C CA . LYS A 1 148 ? 5.416 9.127 -14.204 1.00 85.50 148 LYS A CA 1
ATOM 1191 C C . LYS A 1 148 ? 4.818 7.872 -14.835 1.00 85.50 148 LYS A C 1
ATOM 1193 O O . LYS A 1 148 ? 3.957 7.987 -15.701 1.00 85.50 148 LYS A O 1
ATOM 1198 N N . MET A 1 149 ? 5.362 6.703 -14.505 1.00 85.44 149 MET A N 1
ATOM 1199 C CA . MET A 1 149 ? 4.902 5.419 -15.011 1.00 85.44 149 MET A CA 1
ATOM 1200 C C . MET A 1 149 ? 3.904 4.831 -14.023 1.00 85.44 149 MET A C 1
ATOM 1202 O O . MET A 1 149 ? 4.169 4.798 -12.823 1.00 85.44 149 MET A O 1
ATOM 1206 N N . HIS A 1 150 ? 2.820 4.287 -14.553 1.00 85.75 150 HIS A N 1
ATOM 1207 C CA . HIS A 1 150 ? 1.786 3.589 -13.805 1.00 85.75 150 HIS A CA 1
ATOM 1208 C C . HIS A 1 150 ? 1.729 2.145 -14.262 1.00 85.75 150 HIS A C 1
ATOM 1210 O O . HIS A 1 150 ? 1.963 1.833 -15.437 1.00 85.75 150 HIS A O 1
ATOM 1216 N N . LEU A 1 151 ? 1.412 1.255 -13.333 1.00 85.62 151 LEU A N 1
ATOM 1217 C CA . LEU A 1 151 ? 1.168 -0.139 -13.650 1.00 85.62 151 LEU A CA 1
ATOM 1218 C C . LEU A 1 151 ? -0.082 -0.258 -14.538 1.00 85.62 151 LEU A C 1
ATOM 1220 O O . LEU A 1 151 ? -1.179 0.086 -14.125 1.00 85.62 151 LEU A O 1
ATOM 1224 N N . HIS A 1 152 ? 0.077 -0.759 -15.763 1.00 87.31 152 HIS A N 1
ATOM 1225 C CA . HIS A 1 152 ? -1.039 -0.959 -16.694 1.00 87.31 152 HIS A CA 1
ATOM 1226 C C . HIS A 1 152 ? -1.641 -2.363 -16.593 1.00 87.31 152 HIS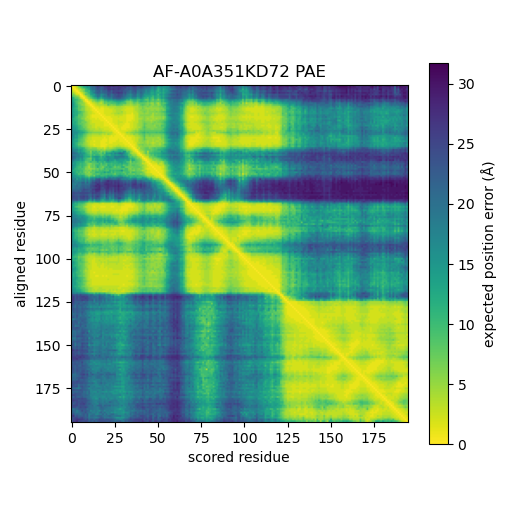 A C 1
ATOM 1228 O O . HIS A 1 152 ? -2.847 -2.551 -16.699 1.00 87.31 152 HIS A O 1
ATOM 1234 N N . SER A 1 153 ? -0.782 -3.367 -16.433 1.00 84.88 153 SER A N 1
ATOM 1235 C CA . SER A 1 153 ? -1.178 -4.765 -16.307 1.00 84.88 153 SER A CA 1
ATOM 1236 C C . SER A 1 153 ? -0.060 -5.525 -15.624 1.00 84.88 153 SER A C 1
ATOM 1238 O O . SER A 1 153 ? 1.118 -5.274 -15.877 1.00 84.88 153 SER A O 1
ATOM 1240 N N . GLU A 1 154 ? -0.427 -6.509 -14.819 1.00 88.50 154 GLU A N 1
ATOM 1241 C CA . GLU A 1 154 ? 0.502 -7.491 -14.283 1.00 88.50 154 GLU A CA 1
ATOM 1242 C C . GLU A 1 154 ? -0.127 -8.871 -14.233 1.00 88.50 154 GLU A C 1
ATOM 1244 O O . GLU A 1 154 ? -1.343 -9.031 -14.316 1.00 88.50 154 GLU A O 1
ATOM 1249 N N . ASP A 1 155 ? 0.744 -9.859 -14.113 1.00 83.38 155 ASP A N 1
ATOM 1250 C CA . ASP A 1 155 ? 0.374 -11.245 -13.962 1.00 83.38 155 ASP A CA 1
ATOM 1251 C C . ASP A 1 155 ? 1.401 -11.971 -13.088 1.00 83.38 155 ASP A C 1
ATOM 1253 O O . ASP A 1 155 ? 2.617 -11.761 -13.210 1.00 83.38 155 ASP A O 1
ATOM 1257 N N . MET A 1 156 ? 0.900 -12.851 -12.223 1.00 82.69 156 MET A N 1
ATOM 1258 C CA . MET A 1 156 ? 1.707 -13.699 -11.359 1.00 82.69 156 MET A CA 1
ATOM 1259 C C . MET A 1 156 ? 1.245 -15.149 -11.461 1.00 82.69 156 MET A C 1
ATOM 1261 O O . MET A 1 156 ? 0.301 -15.580 -10.802 1.00 82.69 156 MET A O 1
ATOM 1265 N N . ILE A 1 157 ? 1.945 -15.928 -12.283 1.00 75.38 157 ILE A N 1
ATOM 1266 C CA . ILE A 1 157 ? 1.588 -17.319 -12.571 1.00 75.38 157 ILE A CA 1
ATOM 1267 C C . ILE A 1 157 ? 2.781 -18.225 -12.291 1.00 75.38 157 ILE A C 1
ATOM 1269 O O . ILE A 1 157 ? 3.864 -18.043 -12.847 1.00 75.38 157 ILE A O 1
ATOM 1273 N N . TYR A 1 158 ? 2.561 -19.246 -11.458 1.00 75.69 158 TYR A N 1
ATOM 1274 C CA . TYR A 1 158 ? 3.547 -20.285 -11.132 1.00 75.69 158 TYR A CA 1
ATOM 1275 C C . TYR A 1 158 ? 4.910 -19.723 -10.689 1.00 75.69 158 TYR A C 1
ATOM 1277 O O . TYR A 1 158 ? 5.952 -20.160 -11.174 1.00 75.69 158 TYR A O 1
ATOM 1285 N N . GLY A 1 159 ? 4.900 -18.723 -9.801 1.00 74.38 159 GLY A N 1
ATOM 1286 C CA . GLY A 1 159 ? 6.126 -18.111 -9.276 1.00 74.38 159 GLY A CA 1
ATOM 1287 C C . GLY A 1 159 ? 6.853 -17.197 -10.266 1.00 74.38 159 GLY A C 1
ATOM 1288 O O . GLY A 1 159 ? 7.977 -16.798 -10.004 1.00 74.38 159 GLY A O 1
ATOM 1289 N N . ARG A 1 160 ? 6.236 -16.849 -11.399 1.00 82.94 160 ARG A N 1
ATOM 1290 C CA . ARG A 1 160 ? 6.752 -15.846 -12.340 1.00 82.94 160 ARG A CA 1
ATOM 1291 C C . ARG A 1 160 ? 5.956 -14.573 -12.202 1.00 82.94 160 ARG A C 1
ATOM 1293 O O . ARG A 1 160 ? 4.736 -14.643 -12.114 1.00 82.94 160 ARG A O 1
ATOM 1300 N N . TYR A 1 161 ? 6.635 -13.442 -12.302 1.00 88.75 161 TYR A N 1
ATOM 1301 C CA . TYR A 1 161 ? 6.000 -12.133 -12.348 1.00 88.75 161 TYR A CA 1
ATOM 1302 C C . TYR A 1 161 ? 6.226 -11.482 -13.708 1.00 88.75 161 TYR A C 1
ATOM 1304 O O . TYR A 1 161 ? 7.318 -11.563 -14.281 1.00 88.75 161 TYR A O 1
ATOM 1312 N N . ARG A 1 162 ? 5.184 -10.849 -14.242 1.00 90.62 162 ARG A N 1
ATOM 1313 C CA . ARG A 1 162 ? 5.229 -10.044 -15.463 1.00 90.62 162 ARG A CA 1
ATOM 1314 C C . ARG A 1 162 ? 4.431 -8.784 -15.226 1.00 90.62 162 ARG A C 1
ATOM 1316 O O . ARG A 1 162 ? 3.330 -8.873 -14.701 1.00 90.62 162 ARG A O 1
ATOM 1323 N N . ALA A 1 163 ? 4.933 -7.648 -15.683 1.00 91.50 163 ALA A N 1
ATOM 1324 C CA . ALA A 1 163 ? 4.131 -6.440 -15.706 1.00 91.50 163 ALA A CA 1
ATOM 1325 C C . ALA A 1 163 ? 4.460 -5.545 -16.896 1.00 91.50 163 ALA A C 1
ATOM 1327 O O . ALA A 1 163 ? 5.548 -5.604 -17.471 1.00 91.50 163 ALA A O 1
ATOM 1328 N N . SER A 1 164 ? 3.483 -4.725 -17.261 1.00 91.62 164 SER A N 1
ATOM 1329 C CA . SER A 1 164 ? 3.590 -3.655 -18.241 1.00 91.62 164 SER A CA 1
ATOM 1330 C C . SER A 1 164 ? 3.242 -2.345 -17.569 1.00 91.62 164 SER A C 1
ATOM 1332 O O . SER A 1 164 ? 2.176 -2.236 -16.960 1.00 91.62 164 SER A O 1
ATOM 1334 N N . TRP A 1 165 ? 4.135 -1.371 -17.639 1.00 91.56 165 TRP A N 1
ATOM 1335 C CA . TRP A 1 165 ? 3.935 -0.044 -17.076 1.00 91.56 165 TRP A CA 1
ATOM 1336 C C . TRP A 1 165 ? 3.933 0.964 -18.210 1.00 91.56 165 TRP A C 1
ATOM 1338 O O . TRP A 1 165 ? 4.683 0.805 -19.177 1.00 91.56 165 TRP A O 1
ATOM 1348 N N . VAL A 1 166 ? 3.106 1.993 -18.097 1.00 91.06 166 VAL A N 1
ATOM 1349 C CA . VAL A 1 166 ? 2.940 3.035 -19.116 1.00 91.06 166 VAL A CA 1
ATOM 1350 C C . VAL A 1 166 ? 2.965 4.403 -18.461 1.00 91.06 166 VAL A C 1
ATOM 1352 O O . VAL A 1 166 ? 2.564 4.536 -17.310 1.00 91.06 166 VAL A O 1
ATOM 1355 N N . ASN A 1 167 ? 3.458 5.420 -19.157 1.00 88.31 167 ASN A N 1
ATOM 1356 C CA . ASN A 1 167 ? 3.377 6.787 -18.651 1.00 88.31 167 ASN A CA 1
ATOM 1357 C C . ASN A 1 167 ? 2.013 7.437 -18.935 1.00 88.31 167 ASN A C 1
ATOM 1359 O O . ASN A 1 167 ? 1.241 6.937 -19.747 1.00 88.31 167 ASN A O 1
ATOM 1363 N N . ASP A 1 168 ? 1.759 8.591 -18.310 1.00 83.00 168 ASP A N 1
ATOM 1364 C CA . ASP A 1 168 ? 0.494 9.346 -18.400 1.00 83.00 168 ASP A CA 1
ATOM 1365 C C . ASP A 1 168 ? -0.064 9.536 -19.824 1.00 83.00 168 ASP A C 1
ATOM 1367 O O . ASP A 1 168 ? -1.272 9.480 -20.041 1.00 83.00 168 ASP A O 1
ATOM 1371 N N . ASP A 1 169 ? 0.807 9.794 -20.804 1.00 87.56 169 ASP A N 1
ATOM 1372 C CA . ASP A 1 169 ? 0.419 10.048 -22.198 1.00 87.56 169 ASP A CA 1
ATOM 1373 C C . ASP A 1 169 ? 0.497 8.797 -23.095 1.00 87.56 169 ASP A C 1
ATOM 1375 O O . ASP A 1 169 ? 0.316 8.894 -24.310 1.00 87.56 169 ASP A O 1
ATOM 1379 N N . ASN A 1 170 ? 0.758 7.624 -22.505 1.00 86.06 170 ASN A N 1
ATOM 1380 C CA . ASN A 1 170 ? 0.952 6.331 -23.166 1.00 86.06 170 ASN A CA 1
ATOM 1381 C C . ASN A 1 170 ? 2.064 6.299 -24.236 1.00 86.06 170 ASN A C 1
ATOM 1383 O O . ASN A 1 170 ? 2.121 5.362 -25.035 1.00 86.06 170 ASN A O 1
ATOM 1387 N N . SER A 1 171 ? 2.956 7.294 -24.283 1.00 88.19 171 SER A N 1
ATOM 1388 C CA . SER A 1 171 ? 4.059 7.333 -25.257 1.00 88.19 171 SER A CA 1
ATOM 1389 C C . SER A 1 171 ? 5.249 6.451 -24.875 1.00 88.19 171 SER A C 1
ATOM 1391 O O . SER A 1 171 ? 6.084 6.138 -25.727 1.00 88.19 171 SER A O 1
ATOM 1393 N N . LYS A 1 172 ? 5.332 6.038 -23.606 1.00 90.19 172 LYS A N 1
ATOM 1394 C CA . LYS A 1 172 ? 6.427 5.247 -23.045 1.00 90.19 172 LYS A CA 1
ATOM 1395 C C . LYS A 1 172 ? 5.886 4.030 -22.326 1.00 90.19 172 LYS A C 1
ATOM 1397 O O . LYS A 1 172 ? 4.969 4.136 -21.518 1.00 90.19 172 LYS A O 1
ATOM 1402 N N . CYS A 1 173 ? 6.496 2.878 -22.587 1.00 91.50 173 CYS A N 1
ATOM 1403 C CA . CYS A 1 173 ? 6.109 1.618 -21.968 1.00 91.50 173 CYS A CA 1
ATOM 1404 C C . CYS A 1 173 ? 7.319 0.805 -21.511 1.00 91.50 173 CYS A C 1
ATOM 1406 O O . CYS A 1 173 ? 8.338 0.725 -22.200 1.00 91.50 173 CYS A O 1
ATOM 1408 N N . VAL A 1 174 ? 7.189 0.172 -20.351 1.00 92.25 174 VAL A N 1
ATOM 1409 C CA . VAL A 1 174 ? 8.176 -0.751 -19.801 1.00 92.25 174 VAL A CA 1
ATOM 1410 C C . VAL A 1 174 ? 7.505 -2.087 -19.583 1.00 92.25 174 VAL A C 1
ATOM 1412 O O . VAL A 1 174 ? 6.523 -2.176 -18.856 1.00 92.25 174 VAL A O 1
ATOM 1415 N N . LEU A 1 175 ? 8.057 -3.134 -20.182 1.00 91.69 175 LEU A N 1
ATOM 1416 C CA . LEU A 1 175 ? 7.696 -4.506 -19.866 1.00 91.69 175 LEU A CA 1
ATOM 1417 C C . LEU A 1 175 ? 8.768 -5.086 -18.957 1.00 91.69 175 LEU A C 1
ATOM 1419 O O . LEU A 1 175 ? 9.958 -5.017 -19.271 1.00 91.69 175 LEU A O 1
ATOM 1423 N N . CYS A 1 176 ? 8.356 -5.687 -17.851 1.00 91.25 176 CYS A N 1
ATOM 1424 C CA . CYS A 1 176 ? 9.255 -6.360 -16.934 1.00 91.25 176 CYS A CA 1
ATOM 1425 C C . CYS A 1 176 ? 8.840 -7.808 -16.693 1.00 91.25 176 CYS A C 1
ATOM 1427 O O . CYS A 1 176 ? 7.670 -8.185 -16.807 1.00 91.25 176 CYS A O 1
ATOM 1429 N N . LYS A 1 177 ? 9.835 -8.640 -16.386 1.00 91.44 177 LYS A N 1
ATOM 1430 C CA . LYS A 1 177 ? 9.645 -10.056 -16.089 1.00 91.44 177 LYS A CA 1
ATOM 1431 C C . LYS A 1 177 ? 10.645 -10.532 -15.044 1.00 91.44 177 LYS A C 1
ATOM 1433 O O . LYS A 1 177 ? 11.843 -10.319 -15.213 1.00 91.44 177 LYS A O 1
ATOM 1438 N N . VAL A 1 178 ? 10.150 -11.262 -14.050 1.00 89.56 178 VAL A N 1
ATOM 1439 C CA . VAL A 1 178 ? 10.944 -12.049 -13.099 1.00 89.56 178 VAL A CA 1
ATOM 1440 C C . VAL A 1 178 ? 10.599 -13.525 -13.318 1.00 89.56 178 VAL A C 1
ATOM 1442 O O . VAL A 1 178 ? 9.423 -13.898 -13.333 1.00 89.56 178 VAL A O 1
ATOM 1445 N N . ASP A 1 179 ? 11.612 -14.355 -13.586 1.00 84.50 179 ASP A N 1
ATOM 1446 C CA . ASP A 1 179 ? 11.422 -15.767 -13.958 1.00 84.50 179 ASP A CA 1
ATOM 1447 C C . ASP A 1 179 ? 11.148 -16.685 -12.755 1.00 84.50 179 ASP A C 1
ATOM 1449 O O . ASP A 1 179 ? 10.455 -17.690 -12.924 1.00 84.50 179 ASP A O 1
ATOM 1453 N N . ASP A 1 180 ? 11.664 -16.344 -11.575 1.00 83.56 180 ASP A N 1
ATOM 1454 C CA . ASP A 1 180 ? 11.306 -16.973 -10.303 1.00 83.56 180 ASP A CA 1
ATOM 1455 C C . ASP A 1 180 ? 11.330 -15.925 -9.186 1.00 83.56 180 ASP A C 1
ATOM 1457 O O . ASP A 1 180 ? 12.382 -15.398 -8.841 1.00 83.56 180 ASP A O 1
ATOM 1461 N N . ILE A 1 181 ? 10.164 -15.606 -8.633 1.00 82.44 181 ILE A N 1
ATOM 1462 C CA . ILE A 1 181 ? 10.002 -14.620 -7.556 1.00 82.44 181 ILE A CA 1
ATOM 1463 C C . ILE A 1 181 ? 10.524 -15.121 -6.204 1.00 82.44 181 ILE A C 1
ATOM 1465 O O . ILE A 1 181 ? 10.692 -14.335 -5.279 1.00 82.44 181 ILE A O 1
ATOM 1469 N N . ASN A 1 182 ? 10.762 -16.429 -6.066 1.00 79.19 182 ASN A N 1
ATOM 1470 C CA . ASN A 1 182 ? 11.294 -17.010 -4.833 1.00 79.19 182 ASN A CA 1
ATOM 1471 C C . ASN A 1 182 ? 12.828 -17.056 -4.835 1.00 79.19 182 ASN A C 1
ATOM 1473 O O . ASN A 1 182 ? 13.438 -17.227 -3.777 1.00 79.19 182 ASN A O 1
ATOM 1477 N N . ASP A 1 183 ? 13.455 -16.901 -6.003 1.00 80.06 183 ASP A N 1
ATOM 1478 C CA . ASP A 1 183 ? 14.902 -16.796 -6.140 1.00 80.06 183 ASP A CA 1
ATOM 1479 C C . ASP A 1 183 ? 15.321 -15.322 -6.160 1.00 80.06 183 ASP A C 1
ATOM 1481 O O . ASP A 1 183 ? 15.171 -14.625 -7.160 1.00 80.06 183 ASP A O 1
ATOM 1485 N N . LYS A 1 184 ? 15.925 -14.851 -5.065 1.00 72.31 184 LYS A N 1
ATOM 1486 C CA . LYS A 1 184 ? 16.436 -13.473 -4.954 1.00 72.31 184 LYS A CA 1
ATOM 1487 C C . LYS A 1 184 ? 17.541 -13.137 -5.963 1.00 72.31 184 LYS A C 1
ATOM 1489 O O . LYS A 1 184 ? 17.871 -11.966 -6.129 1.00 72.31 184 LYS A O 1
ATOM 1494 N N . MET A 1 185 ? 18.141 -14.143 -6.601 1.00 77.69 185 MET A N 1
ATOM 1495 C CA . MET A 1 185 ? 19.139 -13.964 -7.657 1.00 77.69 185 MET A CA 1
ATOM 1496 C C . MET A 1 185 ? 18.518 -13.970 -9.060 1.00 77.69 185 MET A C 1
ATOM 1498 O O . MET A 1 185 ? 19.230 -13.712 -10.036 1.00 77.69 185 MET A O 1
ATOM 1502 N N . SER A 1 186 ? 17.216 -14.255 -9.187 1.00 76.81 186 SER A N 1
ATOM 1503 C CA . SER A 1 186 ? 16.520 -14.244 -10.471 1.00 76.81 186 SER A CA 1
ATOM 1504 C C . SER A 1 186 ? 16.559 -12.831 -11.067 1.00 76.81 186 SER A C 1
ATOM 1506 O O . SER A 1 186 ? 16.086 -11.879 -10.445 1.00 76.81 186 SER A O 1
ATOM 1508 N N . PRO A 1 187 ? 17.087 -12.655 -12.290 1.00 80.75 187 PRO A N 1
ATOM 1509 C CA . PRO A 1 187 ? 17.227 -11.333 -12.874 1.00 80.75 187 PRO A CA 1
ATOM 1510 C C . PRO A 1 187 ? 15.869 -10.769 -13.299 1.00 80.75 187 PRO A C 1
ATOM 1512 O O . PRO A 1 187 ? 15.103 -11.420 -14.017 1.00 80.75 187 PRO A O 1
ATOM 1515 N N . THR A 1 188 ? 15.622 -9.507 -12.957 1.00 86.81 188 THR A N 1
ATOM 1516 C CA . THR A 1 188 ? 14.537 -8.730 -13.557 1.00 86.81 188 THR A CA 1
ATOM 1517 C C . THR A 1 188 ? 14.912 -8.370 -14.991 1.00 86.81 188 THR A C 1
ATOM 1519 O O . THR A 1 188 ? 15.824 -7.580 -15.236 1.00 86.81 188 THR A O 1
ATOM 1522 N N . ARG A 1 189 ? 14.202 -8.934 -15.969 1.00 89.44 189 ARG A N 1
ATOM 1523 C CA . ARG A 1 189 ? 14.339 -8.538 -17.376 1.00 89.44 189 ARG A CA 1
ATOM 1524 C C . ARG A 1 189 ? 13.453 -7.337 -17.646 1.00 89.44 189 ARG A C 1
ATOM 1526 O O . ARG A 1 189 ? 12.268 -7.387 -17.338 1.00 89.44 189 ARG A O 1
ATOM 1533 N N . ILE A 1 190 ? 14.023 -6.299 -18.247 1.00 89.88 190 ILE A N 1
ATOM 1534 C CA . ILE A 1 190 ? 13.347 -5.034 -18.543 1.00 89.88 190 ILE A CA 1
ATOM 1535 C C . ILE A 1 190 ? 13.465 -4.766 -20.040 1.00 89.88 190 ILE A C 1
ATOM 1537 O O . ILE A 1 190 ? 14.555 -4.846 -20.604 1.00 89.88 190 ILE A O 1
ATOM 1541 N N . VAL A 1 191 ? 12.341 -4.452 -20.675 1.00 89.12 191 VAL A N 1
ATOM 1542 C CA . VAL A 1 191 ? 12.261 -4.033 -22.076 1.00 89.12 191 VAL A CA 1
ATOM 1543 C C . VAL A 1 191 ? 11.552 -2.689 -22.119 1.00 89.12 191 VAL A C 1
ATOM 1545 O O . VAL A 1 191 ? 10.445 -2.558 -21.603 1.00 89.12 191 VAL A O 1
ATOM 1548 N N . THR A 1 192 ? 12.191 -1.692 -22.721 1.00 88.00 192 THR A N 1
ATOM 1549 C CA . THR A 1 192 ? 11.681 -0.322 -22.811 1.00 88.00 192 THR A CA 1
ATOM 1550 C C . THR A 1 192 ? 11.230 0.003 -24.234 1.00 88.00 192 THR A C 1
ATOM 1552 O O . THR A 1 192 ? 11.844 -0.422 -25.212 1.00 88.00 192 THR A O 1
ATOM 1555 N N . PHE A 1 193 ? 10.153 0.778 -24.355 1.00 82.88 193 PHE A N 1
ATOM 1556 C CA . PHE A 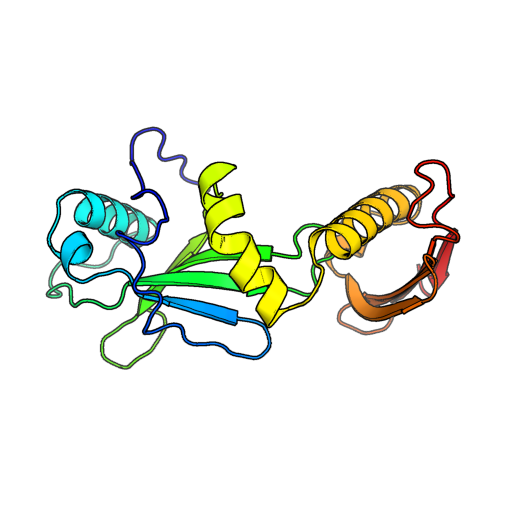1 193 ? 9.616 1.290 -25.615 1.00 82.88 193 PHE A CA 1
ATOM 1557 C C . PHE A 1 193 ? 9.359 2.793 -25.484 1.00 82.88 193 PHE A C 1
ATOM 1559 O O . PHE A 1 193 ? 8.691 3.215 -24.542 1.00 82.88 193 PHE A O 1
ATOM 1566 N N . GLY A 1 194 ? 9.884 3.595 -26.415 1.00 78.44 194 GLY A N 1
ATOM 1567 C CA . GLY A 1 194 ? 9.720 5.058 -26.400 1.00 78.44 194 GLY A CA 1
ATOM 1568 C C . GLY A 1 194 ? 10.629 5.808 -25.410 1.00 78.44 194 GLY A C 1
ATOM 1569 O O . GLY A 1 194 ? 10.349 6.964 -25.090 1.00 78.44 194 GLY A O 1
ATOM 1570 N N . PHE A 1 195 ? 11.691 5.160 -24.914 1.00 79.38 195 PHE A N 1
ATOM 1571 C CA . PHE A 1 195 ? 12.666 5.723 -23.968 1.00 79.38 195 PHE A CA 1
ATOM 1572 C C . PHE A 1 195 ? 13.911 6.272 -24.655 1.00 79.38 195 PHE A C 1
ATOM 1574 O O . PHE A 1 195 ? 14.395 5.613 -25.603 1.00 79.38 195 PHE A O 1
#